Protein AF-A0A3R8LPP8-F1 (afdb_monomer)

Organism: NCBI:txid2490857

Structure (mmCIF, N/CA/C/O backbone):
data_AF-A0A3R8LPP8-F1
#
_entry.id   AF-A0A3R8LPP8-F1
#
loop_
_atom_site.group_PDB
_atom_site.id
_atom_site.type_symbol
_atom_site.label_atom_id
_atom_site.label_alt_id
_atom_site.label_comp_id
_atom_site.label_asym_id
_atom_site.label_entity_id
_atom_site.label_seq_id
_atom_site.pdbx_PDB_ins_code
_atom_site.Cartn_x
_atom_site.Cartn_y
_atom_site.Cartn_z
_atom_site.occupancy
_atom_site.B_iso_or_equiv
_atom_site.auth_seq_id
_atom_site.auth_comp_id
_atom_site.auth_asym_id
_atom_site.auth_atom_id
_atom_site.pdbx_PDB_model_num
ATOM 1 N N . MET A 1 1 ? -66.684 -25.404 39.726 1.00 52.53 1 MET A N 1
ATOM 2 C CA . MET A 1 1 ? -66.542 -26.512 40.708 1.00 52.53 1 MET A CA 1
ATOM 3 C C . MET A 1 1 ? -66.619 -27.864 39.996 1.00 52.53 1 MET A C 1
ATOM 5 O O . MET A 1 1 ? -67.348 -27.943 39.020 1.00 52.53 1 MET A O 1
ATOM 9 N N . ARG A 1 2 ? -65.961 -28.898 40.566 1.00 44.59 2 ARG A N 1
ATOM 10 C CA . ARG A 1 2 ? -65.649 -30.275 40.070 1.00 44.59 2 ARG A CA 1
ATOM 11 C C . ARG A 1 2 ? -64.291 -30.316 39.345 1.00 44.59 2 ARG A C 1
ATOM 13 O O . ARG A 1 2 ? -64.211 -29.844 38.226 1.00 44.59 2 ARG A O 1
ATOM 20 N N . LYS A 1 3 ? -63.141 -30.564 39.995 1.00 49.09 3 LYS A N 1
ATOM 21 C CA . LYS A 1 3 ? -62.606 -31.685 40.821 1.00 49.09 3 LYS A CA 1
ATOM 22 C C . LYS A 1 3 ? -62.386 -33.006 40.060 1.00 49.09 3 LYS A C 1
ATOM 24 O O . LYS A 1 3 ? -63.359 -33.646 39.685 1.00 49.09 3 LYS A O 1
ATOM 29 N N . GLY A 1 4 ? -61.115 -33.434 40.046 1.00 44.25 4 GLY A N 1
ATOM 30 C CA . GLY A 1 4 ? -60.642 -34.822 39.912 1.00 44.25 4 GLY A CA 1
ATOM 31 C C . GLY A 1 4 ? -60.230 -35.224 38.488 1.00 44.25 4 GLY A C 1
ATOM 32 O O . GLY A 1 4 ? -60.909 -34.853 37.548 1.00 44.25 4 GLY A O 1
ATOM 33 N N . SER A 1 5 ? -59.172 -35.993 38.226 1.00 51.97 5 SER A N 1
ATOM 34 C CA . SER A 1 5 ? -58.264 -36.731 39.111 1.00 51.97 5 SER A CA 1
ATOM 35 C C . SER A 1 5 ? -57.045 -37.174 38.294 1.00 51.97 5 SER A C 1
ATOM 37 O O . SER A 1 5 ? -57.187 -37.667 37.180 1.00 51.97 5 SER A O 1
ATOM 39 N N . GLU A 1 6 ? -55.864 -37.034 38.877 1.00 51.50 6 GLU A N 1
ATOM 40 C CA . GLU A 1 6 ? -54.605 -37.643 38.445 1.00 51.50 6 GLU A CA 1
ATOM 41 C C . GLU A 1 6 ? -54.614 -39.159 38.723 1.00 51.50 6 GLU A C 1
ATOM 43 O O . GLU A 1 6 ? -55.225 -39.595 39.706 1.00 51.50 6 GLU A O 1
ATOM 48 N N . PRO A 1 7 ? -53.866 -39.964 37.947 1.00 66.44 7 PRO A N 1
ATOM 49 C CA . PRO A 1 7 ? -53.135 -41.045 38.589 1.00 66.44 7 PRO A CA 1
ATOM 50 C C . PRO A 1 7 ? -51.645 -41.062 38.233 1.00 66.44 7 PRO A C 1
ATOM 52 O O . PRO A 1 7 ? -51.217 -40.991 37.084 1.00 66.44 7 PRO A O 1
ATOM 55 N N . ARG A 1 8 ? -50.870 -41.227 39.305 1.00 52.84 8 ARG A N 1
ATOM 56 C CA . ARG A 1 8 ? -49.432 -41.484 39.366 1.00 52.84 8 ARG A CA 1
ATOM 57 C C . ARG A 1 8 ? -49.034 -42.858 38.807 1.00 52.84 8 ARG A C 1
ATOM 59 O O . ARG A 1 8 ? -49.800 -43.816 38.891 1.00 52.84 8 ARG A O 1
ATOM 66 N N . ARG A 1 9 ? -47.709 -42.954 38.592 1.00 53.41 9 ARG A N 1
ATOM 67 C CA . ARG A 1 9 ? -46.794 -44.127 38.556 1.00 53.41 9 ARG A CA 1
ATOM 68 C C . ARG A 1 9 ? -46.433 -44.533 37.119 1.00 53.41 9 ARG A C 1
ATOM 70 O O . ARG A 1 9 ? -47.307 -44.660 36.288 1.00 53.41 9 ARG A O 1
ATOM 77 N N . ARG A 1 10 ? -45.175 -44.810 36.770 1.00 54.75 10 ARG A N 1
ATOM 78 C CA . ARG A 1 10 ? -44.102 -45.456 37.542 1.00 54.75 10 ARG A CA 1
ATOM 79 C C . ARG A 1 10 ? -42.766 -45.189 36.825 1.00 54.75 10 ARG A C 1
ATOM 81 O O . ARG A 1 10 ? -42.729 -45.186 35.602 1.00 54.75 10 ARG A O 1
ATOM 88 N N . GLY A 1 11 ? -41.692 -44.964 37.580 1.00 49.66 11 GLY A N 1
ATOM 89 C CA . GLY A 1 11 ? -40.354 -44.775 37.020 1.00 49.66 11 GLY A CA 1
ATOM 90 C C . GLY A 1 11 ? -39.747 -46.051 36.432 1.00 49.66 11 GLY A C 1
ATOM 91 O O . GLY A 1 11 ? -40.146 -47.163 36.774 1.00 49.66 11 GLY A O 1
ATOM 92 N N . SER A 1 12 ? -38.731 -45.872 35.592 1.00 52.12 12 SER A N 1
ATOM 93 C CA . SER A 1 12 ? -37.695 -46.863 35.292 1.00 52.12 12 SER A CA 1
ATOM 94 C C . SER A 1 12 ? -36.398 -46.130 34.934 1.00 52.12 12 SER A C 1
ATOM 96 O O . SER A 1 12 ? -36.408 -45.121 34.237 1.00 52.12 12 SER A O 1
ATOM 98 N N . LYS A 1 13 ? -35.316 -46.608 35.548 1.00 58.84 13 LYS A N 1
ATOM 99 C CA . LYS A 1 13 ? -33.950 -46.067 35.618 1.00 58.84 13 LYS A CA 1
ATOM 100 C C . LYS A 1 13 ? -33.221 -45.993 34.260 1.00 58.84 13 LYS A C 1
ATOM 102 O O . LYS A 1 13 ? -33.614 -46.686 33.327 1.00 58.84 13 LYS A O 1
ATOM 107 N N . PRO A 1 14 ? -32.105 -45.238 34.190 1.00 55.69 14 PRO A N 1
ATOM 108 C CA . PRO A 1 14 ? -31.270 -45.121 32.998 1.00 55.69 14 PRO A CA 1
ATOM 109 C C . PRO A 1 14 ? -30.377 -46.359 32.806 1.00 55.69 14 PRO A C 1
ATOM 111 O O . PRO A 1 14 ? -29.737 -46.817 33.755 1.00 55.69 14 PRO A O 1
ATOM 114 N N . MET A 1 15 ? -30.287 -46.875 31.574 1.00 45.25 15 MET A N 1
ATOM 115 C CA . MET A 1 15 ? -29.228 -47.809 31.181 1.00 45.25 15 MET A CA 1
ATOM 116 C C . MET A 1 15 ? -28.019 -47.030 30.667 1.00 45.25 15 MET A C 1
ATOM 118 O O . MET A 1 15 ? -28.050 -46.410 29.609 1.00 45.25 15 MET A O 1
ATOM 122 N N . ARG A 1 16 ? -26.937 -47.116 31.437 1.00 50.78 16 ARG A N 1
ATOM 123 C CA . ARG A 1 16 ? -25.562 -46.882 31.005 1.00 50.78 16 ARG A CA 1
ATOM 124 C C . ARG A 1 16 ? -25.098 -48.162 30.301 1.00 50.78 16 ARG A C 1
ATOM 126 O O . ARG A 1 16 ? -25.148 -49.228 30.914 1.00 50.78 16 ARG A O 1
ATOM 133 N N . ARG A 1 17 ? -24.648 -48.079 29.048 1.00 53.44 17 ARG A N 1
ATOM 134 C CA . ARG A 1 17 ? -23.790 -49.110 28.451 1.00 53.44 17 ARG A CA 1
ATOM 135 C C . ARG A 1 17 ? -22.670 -48.430 27.680 1.00 53.44 17 ARG A C 1
ATOM 137 O O . ARG A 1 17 ? -22.887 -47.833 26.633 1.00 53.44 17 ARG A O 1
ATOM 144 N N . GLU A 1 18 ? -21.496 -48.481 28.292 1.00 50.25 18 GLU A N 1
ATOM 145 C CA . GLU A 1 18 ? -20.207 -48.258 27.653 1.00 50.25 18 GLU A CA 1
ATOM 146 C C . GLU A 1 18 ? -20.027 -49.308 26.547 1.00 50.25 18 GLU A C 1
ATOM 148 O O . GLU A 1 18 ? -20.427 -50.466 26.697 1.00 50.25 18 GLU A O 1
ATOM 153 N N . SER A 1 19 ? -19.478 -48.897 25.410 1.00 58.44 19 SER A N 1
ATOM 154 C CA . SER A 1 19 ? -18.951 -49.784 24.372 1.00 58.44 19 SER A CA 1
ATOM 155 C C . SER A 1 19 ? -17.813 -49.032 23.696 1.00 58.44 19 SER A C 1
ATOM 157 O O . SER A 1 19 ? -18.025 -48.028 23.020 1.00 58.44 19 SER A O 1
ATOM 159 N N . GLU A 1 20 ? -16.609 -49.478 24.020 1.00 59.09 20 GLU A N 1
ATOM 160 C CA . GLU A 1 20 ? -15.313 -48.971 23.591 1.00 59.09 20 GLU A CA 1
ATOM 161 C C . GLU A 1 20 ? -15.137 -49.073 22.064 1.00 59.09 20 GLU A C 1
ATOM 163 O O . GLU A 1 20 ? -15.643 -50.016 21.450 1.00 59.09 20 GLU A O 1
ATOM 168 N N . PRO A 1 21 ? -14.393 -48.149 21.428 1.00 59.28 21 PRO A N 1
ATOM 169 C CA . PRO A 1 21 ? -13.931 -48.337 20.062 1.00 59.28 21 PRO A CA 1
ATOM 170 C C . PRO A 1 21 ? -12.749 -49.316 20.027 1.00 59.28 21 PRO A C 1
ATOM 172 O O . PRO A 1 21 ? -11.673 -49.050 20.565 1.00 59.28 21 PRO A O 1
ATOM 175 N N . THR A 1 22 ? -12.959 -50.447 19.354 1.00 54.25 22 THR A N 1
ATOM 176 C CA . THR A 1 22 ? -11.944 -51.444 19.008 1.00 54.25 22 THR A CA 1
ATOM 177 C C . THR A 1 22 ? -10.825 -50.802 18.186 1.00 54.25 22 THR A C 1
ATOM 179 O O . THR A 1 22 ? -11.032 -50.383 17.048 1.00 54.25 22 THR A O 1
ATOM 182 N N . GLN A 1 23 ? -9.630 -50.744 18.771 1.00 46.84 23 GLN A N 1
ATOM 183 C CA . GLN A 1 23 ? -8.380 -50.441 18.082 1.00 46.84 23 GLN A CA 1
ATOM 184 C C . GLN A 1 23 ? -8.032 -51.614 17.157 1.00 46.84 23 GLN A C 1
ATOM 186 O O . GLN A 1 23 ? -7.904 -52.747 17.618 1.00 46.84 23 GLN A O 1
ATOM 191 N N . GLN A 1 24 ? -7.885 -51.355 15.859 1.00 54.53 24 GLN A N 1
ATOM 192 C CA . GLN A 1 24 ? -7.207 -52.271 14.947 1.00 54.53 24 GLN A CA 1
ATOM 193 C C . GLN A 1 24 ? -5.78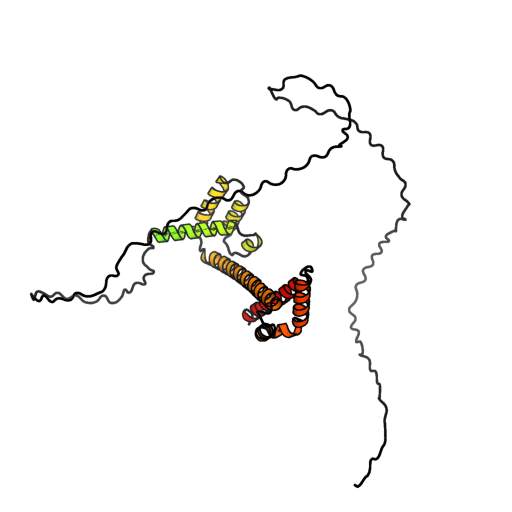5 -51.756 14.732 1.00 54.53 24 GLN A C 1
ATOM 195 O O . GLN A 1 24 ? -5.554 -50.770 14.034 1.00 54.53 24 GLN A O 1
ATOM 200 N N . GLU A 1 25 ? -4.845 -52.436 15.386 1.00 50.34 25 GLU A N 1
ATOM 201 C CA . GLU A 1 25 ? -3.415 -52.379 15.115 1.00 50.34 25 GLU A CA 1
ATOM 202 C C . GLU A 1 25 ? -3.142 -52.885 13.694 1.00 50.34 25 GLU A C 1
ATOM 204 O O . GLU A 1 25 ? -3.260 -54.075 13.405 1.00 50.34 25 GLU A O 1
ATOM 209 N N . THR A 1 26 ? -2.703 -51.998 12.806 1.00 61.16 26 THR A N 1
ATOM 210 C CA . THR A 1 26 ? -1.864 -52.388 11.669 1.00 61.16 26 THR A CA 1
ATOM 211 C C . THR A 1 26 ? -0.444 -51.947 11.974 1.00 61.16 26 THR A C 1
ATOM 213 O O . THR A 1 26 ? -0.102 -50.768 11.874 1.00 61.16 26 THR A O 1
ATOM 216 N N . GLY A 1 27 ? 0.368 -52.914 12.397 1.00 44.41 27 GLY A N 1
ATOM 217 C CA . GLY A 1 27 ? 1.794 -52.750 12.611 1.00 44.41 27 GLY A CA 1
ATOM 218 C C . GLY A 1 27 ? 2.517 -52.462 11.299 1.00 44.41 27 GLY A C 1
ATOM 219 O O . GLY A 1 27 ? 2.518 -53.283 10.385 1.00 44.41 27 GLY A O 1
ATOM 220 N N . ILE A 1 28 ? 3.181 -51.311 11.240 1.00 55.09 28 ILE A N 1
ATOM 221 C CA . ILE A 1 28 ? 4.283 -51.069 10.313 1.00 55.09 28 ILE A CA 1
ATOM 222 C C . ILE A 1 28 ? 5.517 -50.773 11.159 1.00 55.09 28 ILE A C 1
ATOM 224 O O . ILE A 1 28 ? 5.511 -49.946 12.070 1.00 55.09 28 ILE A O 1
ATOM 228 N N . GLN A 1 29 ? 6.540 -51.569 10.878 1.00 50.28 29 GLN A N 1
ATOM 229 C CA . GLN A 1 29 ? 7.745 -51.788 11.656 1.00 50.28 29 GLN A CA 1
ATOM 230 C C . GLN A 1 29 ? 8.537 -50.494 11.873 1.00 50.28 29 GLN A C 1
ATOM 232 O O . GLN A 1 29 ? 8.965 -49.828 10.933 1.00 50.28 29 GLN A O 1
ATOM 237 N N . GLN A 1 30 ? 8.769 -50.176 13.145 1.00 45.41 30 GLN A N 1
ATOM 238 C CA . GLN A 1 30 ? 9.749 -49.191 13.579 1.00 45.41 30 GLN A CA 1
ATOM 239 C C . GLN A 1 30 ? 11.151 -49.773 13.366 1.00 45.41 30 GLN A C 1
ATOM 241 O O . GLN A 1 30 ? 11.531 -50.768 13.983 1.00 45.41 30 GLN A O 1
ATOM 246 N N . VAL A 1 31 ? 11.920 -49.137 12.487 1.00 49.84 31 VAL A N 1
ATOM 247 C CA . VAL A 1 31 ? 13.352 -49.380 12.325 1.00 49.84 31 VAL A CA 1
ATOM 248 C C . VAL A 1 31 ? 14.057 -48.895 13.592 1.00 49.84 31 VAL A C 1
ATOM 250 O O . VAL A 1 31 ? 14.116 -47.703 13.882 1.00 49.84 31 VAL A O 1
ATOM 253 N N . SER A 1 32 ? 14.582 -49.837 14.367 1.00 48.56 32 SER A N 1
ATOM 254 C CA . SER A 1 32 ? 15.394 -49.584 15.551 1.00 48.56 32 SER A CA 1
ATOM 255 C C . SER A 1 32 ? 16.778 -49.061 15.153 1.00 48.56 32 SER A C 1
ATOM 257 O O . SER A 1 32 ? 17.631 -49.844 14.732 1.00 48.56 32 SER A O 1
ATOM 259 N N . TYR A 1 33 ? 17.041 -47.763 15.328 1.00 53.97 33 TYR A N 1
ATOM 260 C CA . TYR A 1 33 ? 18.409 -47.241 15.334 1.00 53.97 33 TYR A CA 1
ATOM 261 C C . TYR A 1 33 ? 18.910 -47.137 16.776 1.00 53.97 33 TYR A C 1
ATOM 263 O O . TYR A 1 33 ? 18.579 -46.222 17.528 1.00 53.97 33 TYR A O 1
ATOM 271 N N . SER A 1 34 ? 19.707 -48.127 17.167 1.00 52.2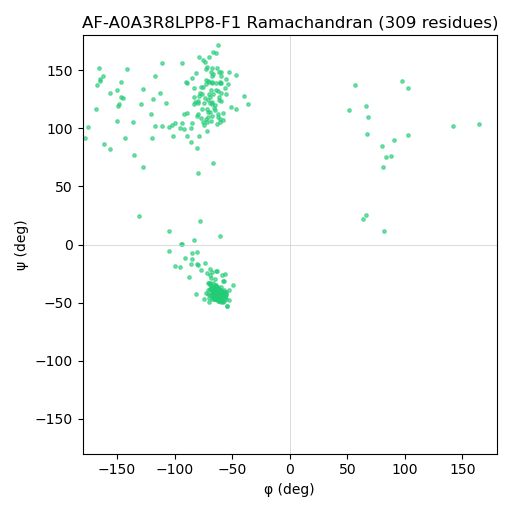8 34 SER A N 1
ATOM 272 C CA . SER A 1 34 ? 20.525 -48.085 18.373 1.00 52.28 34 SER A CA 1
ATOM 273 C C . SER A 1 34 ? 21.674 -47.100 18.157 1.00 52.28 34 SER A C 1
ATOM 275 O O . SER A 1 34 ? 22.563 -47.333 17.341 1.00 52.28 34 SER A O 1
ATOM 277 N N . SER A 1 35 ? 21.686 -46.000 18.903 1.00 47.22 35 SER A N 1
ATOM 278 C CA . SER A 1 35 ? 22.901 -45.222 19.148 1.00 47.22 35 SER A CA 1
ATOM 279 C C . SER A 1 35 ? 22.879 -44.700 20.575 1.00 47.22 35 SER A C 1
ATOM 281 O O . SER A 1 35 ? 22.344 -43.639 20.884 1.00 47.22 35 SER A O 1
ATOM 283 N N . ARG A 1 36 ? 23.466 -45.502 21.469 1.00 47.78 36 ARG A N 1
ATOM 284 C CA . ARG A 1 36 ? 23.903 -45.064 22.795 1.00 47.78 36 ARG A CA 1
ATOM 285 C C . ARG A 1 36 ? 25.083 -44.113 22.617 1.00 47.78 36 ARG A C 1
ATOM 287 O O . ARG A 1 36 ? 26.192 -44.562 22.352 1.00 47.78 36 ARG A O 1
ATOM 294 N N . ALA A 1 37 ? 24.856 -42.824 22.828 1.00 44.91 37 ALA A N 1
ATOM 295 C CA . ALA A 1 37 ? 25.905 -41.898 23.226 1.00 44.91 37 ALA A CA 1
ATOM 296 C C . ALA A 1 37 ? 25.629 -41.481 24.675 1.00 44.91 37 ALA A C 1
ATOM 298 O O . ALA A 1 37 ? 24.732 -40.696 24.969 1.00 44.91 37 ALA A O 1
ATOM 299 N N . THR A 1 38 ? 26.376 -42.076 25.599 1.00 55.50 38 THR A N 1
ATOM 300 C CA . THR A 1 38 ? 26.480 -41.667 27.000 1.00 55.50 38 THR A CA 1
ATOM 301 C C . THR A 1 38 ? 27.079 -40.263 27.076 1.00 55.50 38 THR A C 1
ATOM 303 O O . THR A 1 38 ? 28.286 -40.094 26.925 1.00 55.50 38 THR A O 1
ATOM 306 N N . CYS A 1 39 ? 26.254 -39.250 27.339 1.00 42.53 39 CYS A N 1
ATOM 307 C CA . CYS A 1 39 ? 26.739 -37.939 27.761 1.00 42.53 39 CYS A CA 1
ATOM 308 C C . CYS A 1 39 ? 26.942 -37.954 29.281 1.00 42.53 39 CYS A C 1
ATOM 310 O O . CYS A 1 39 ? 25.984 -37.914 30.052 1.00 42.53 39 CYS A O 1
ATOM 312 N N . HIS A 1 40 ? 28.202 -38.022 29.710 1.00 47.28 40 HIS A N 1
ATOM 313 C CA . HIS A 1 40 ? 28.589 -37.734 31.086 1.00 47.28 40 HIS A CA 1
ATOM 314 C C . HIS A 1 40 ? 28.229 -36.286 31.434 1.00 47.28 40 HIS A C 1
ATOM 316 O O . HIS A 1 40 ? 28.621 -35.348 30.744 1.00 47.28 40 HIS A O 1
ATOM 322 N N . HIS A 1 41 ? 27.493 -36.121 32.527 1.00 48.34 41 HIS A N 1
ATOM 323 C CA . HIS A 1 41 ? 27.187 -34.844 33.155 1.00 48.34 41 HIS A CA 1
ATOM 324 C C . HIS A 1 41 ? 28.405 -34.399 33.991 1.00 48.34 41 HIS A C 1
ATOM 326 O O . HIS A 1 41 ? 28.716 -35.077 34.974 1.00 48.34 41 HIS A O 1
ATOM 332 N N . PRO A 1 42 ? 29.137 -33.319 33.651 1.00 51.72 42 PRO A N 1
ATOM 333 C CA . PRO A 1 42 ? 30.179 -32.815 34.532 1.00 51.72 42 PRO A CA 1
ATOM 334 C C . PRO A 1 42 ? 29.543 -32.000 35.662 1.00 51.72 42 PRO A C 1
ATOM 336 O O . PRO A 1 42 ? 28.737 -31.096 35.436 1.00 51.72 42 PRO A O 1
ATOM 339 N N . GLN A 1 43 ? 29.912 -32.345 36.893 1.00 56.09 43 GLN A N 1
ATOM 340 C CA . GLN A 1 43 ? 29.467 -31.664 38.100 1.00 56.09 43 GLN A CA 1
ATOM 341 C C . GLN A 1 43 ? 29.861 -30.180 38.104 1.00 56.09 43 GLN A C 1
ATOM 343 O O . GLN A 1 43 ? 30.976 -29.798 37.746 1.00 56.09 43 GLN A O 1
ATOM 348 N N . ARG A 1 44 ? 28.926 -29.345 38.560 1.00 45.16 44 ARG A N 1
ATOM 349 C CA . ARG A 1 44 ? 29.094 -27.908 38.798 1.00 45.16 44 ARG A CA 1
ATOM 350 C C . ARG A 1 44 ? 29.994 -27.702 40.025 1.00 45.16 44 ARG A C 1
ATOM 352 O O . ARG A 1 44 ? 29.568 -27.957 41.146 1.00 45.16 44 ARG A O 1
ATOM 359 N N . LEU A 1 45 ? 31.221 -27.227 39.817 1.00 63.41 45 LEU A N 1
ATOM 360 C CA . LEU A 1 45 ? 32.096 -26.745 40.892 1.00 63.41 45 LEU A CA 1
ATOM 361 C C . LEU A 1 45 ? 31.735 -25.293 41.280 1.00 63.41 45 LEU A C 1
ATOM 363 O O . LEU A 1 45 ? 31.317 -24.522 40.410 1.00 63.41 45 LEU A O 1
ATOM 367 N N . PRO A 1 46 ? 31.889 -24.894 42.558 1.00 56.91 46 PRO A N 1
ATOM 368 C CA . PRO A 1 46 ? 31.617 -23.531 43.009 1.00 56.91 46 PRO A CA 1
ATOM 369 C C . PRO A 1 46 ? 32.688 -22.537 42.532 1.00 56.91 46 PRO A C 1
ATOM 371 O O . PRO A 1 46 ? 33.882 -22.832 42.499 1.00 56.91 46 PRO A O 1
ATOM 374 N N . ALA A 1 47 ? 32.234 -21.336 42.172 1.00 48.88 47 ALA A N 1
ATOM 375 C CA . ALA A 1 47 ? 33.057 -20.244 41.670 1.00 48.88 47 ALA A CA 1
ATOM 376 C C . ALA A 1 47 ? 34.003 -19.696 42.753 1.00 48.88 47 ALA A C 1
ATOM 378 O O . ALA A 1 47 ? 33.559 -19.183 43.778 1.00 48.88 47 ALA A O 1
ATOM 379 N N . THR A 1 48 ? 35.308 -19.753 42.491 1.00 57.97 48 THR A N 1
ATOM 380 C CA . THR A 1 48 ? 36.325 -18.993 43.224 1.00 57.97 48 THR A CA 1
ATOM 381 C C . THR A 1 48 ? 36.553 -17.635 42.541 1.00 57.97 48 THR A C 1
ATOM 383 O O . THR A 1 48 ? 36.574 -17.559 41.307 1.00 57.97 48 THR A O 1
ATOM 386 N N . PRO A 1 49 ? 36.728 -16.534 43.295 1.00 51.3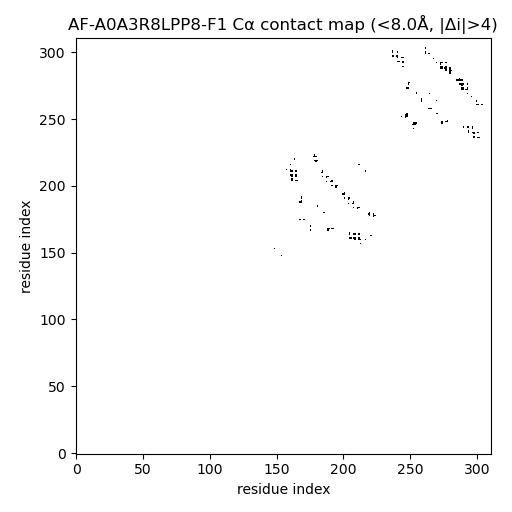1 49 PRO A N 1
ATOM 387 C CA . PRO A 1 49 ? 37.036 -15.233 42.717 1.00 51.31 49 PRO A CA 1
ATOM 388 C C . PRO A 1 49 ? 38.502 -15.207 42.275 1.00 51.31 49 PRO A C 1
ATOM 390 O O . PRO A 1 49 ? 39.422 -15.125 43.086 1.00 51.31 49 PRO A O 1
ATOM 393 N N . ARG A 1 50 ? 38.732 -15.287 40.964 1.00 46.12 50 ARG A N 1
ATOM 394 C CA . ARG A 1 50 ? 40.066 -15.159 40.377 1.00 46.12 50 ARG A CA 1
ATOM 395 C C . ARG A 1 50 ? 40.370 -13.674 40.166 1.00 46.12 50 ARG A C 1
ATOM 397 O O . ARG A 1 50 ? 39.913 -13.067 39.201 1.00 46.12 50 ARG A O 1
ATOM 404 N N . THR A 1 51 ? 41.143 -13.090 41.076 1.00 51.53 51 THR A N 1
ATOM 405 C CA . THR A 1 51 ? 41.797 -11.791 40.895 1.00 51.53 51 THR A CA 1
ATOM 406 C C . THR A 1 51 ? 42.748 -11.883 39.702 1.00 51.53 51 THR A C 1
ATOM 408 O O . THR A 1 51 ? 43.804 -12.509 39.756 1.00 51.53 51 THR A O 1
ATOM 411 N N . ARG A 1 52 ? 42.353 -11.294 38.572 1.00 42.28 52 ARG A N 1
ATOM 412 C CA . ARG A 1 52 ? 43.218 -11.135 37.402 1.00 42.28 52 ARG A CA 1
ATOM 413 C C . ARG A 1 52 ? 43.870 -9.760 37.515 1.00 42.28 52 ARG A C 1
ATOM 415 O O . ARG A 1 52 ? 43.206 -8.748 37.306 1.00 42.28 52 ARG A O 1
ATOM 422 N N . SER A 1 53 ? 45.147 -9.719 37.890 1.00 46.59 53 SER A N 1
ATOM 423 C CA . SER A 1 53 ? 45.953 -8.509 37.747 1.00 46.59 53 SER A CA 1
ATOM 424 C C . SER A 1 53 ? 46.102 -8.217 36.252 1.00 46.59 53 SER A C 1
ATOM 426 O O . SER A 1 53 ? 46.639 -9.012 35.485 1.00 46.59 53 SER A O 1
ATOM 428 N N . VAL A 1 54 ? 45.544 -7.092 35.814 1.00 46.22 54 VAL A N 1
ATOM 429 C CA . VAL A 1 54 ? 45.766 -6.553 34.473 1.00 46.22 54 VAL A CA 1
ATOM 430 C C . VAL A 1 54 ? 46.951 -5.605 34.592 1.00 46.22 54 VAL A C 1
ATOM 432 O O . VAL A 1 54 ? 46.810 -4.479 35.068 1.00 46.22 54 VAL A O 1
ATOM 435 N N . SER A 1 55 ? 48.140 -6.072 34.220 1.00 46.94 55 SER A N 1
ATOM 436 C CA . SER A 1 55 ? 49.295 -5.205 34.011 1.00 46.94 55 SER A CA 1
ATOM 437 C C . SER A 1 55 ? 49.088 -4.422 32.713 1.00 46.94 55 SER A C 1
ATOM 439 O O . SER A 1 55 ? 49.149 -4.966 31.614 1.00 46.94 55 SER A O 1
ATOM 441 N N . TRP A 1 56 ? 48.821 -3.125 32.841 1.00 39.94 56 TRP A N 1
ATOM 442 C CA . TRP A 1 56 ? 48.807 -2.188 31.722 1.00 39.94 56 TRP A CA 1
ATOM 443 C C . TRP A 1 56 ? 50.248 -1.817 31.361 1.00 39.94 56 TRP A C 1
ATOM 445 O O . TRP A 1 56 ? 50.815 -0.888 31.934 1.00 39.94 56 TRP A O 1
ATOM 455 N N . THR A 1 57 ? 50.864 -2.518 30.411 1.00 49.66 57 THR A N 1
ATOM 456 C CA . THR A 1 57 ? 52.075 -2.008 29.754 1.00 49.66 57 THR A CA 1
ATOM 457 C C . THR A 1 57 ? 51.661 -0.902 28.785 1.00 49.66 57 THR A C 1
ATOM 459 O O . THR A 1 57 ? 51.118 -1.177 27.716 1.00 49.66 57 THR A O 1
ATOM 462 N N . HIS A 1 58 ? 51.880 0.356 29.174 1.00 46.16 58 HIS A N 1
ATOM 463 C CA . HIS A 1 58 ? 51.746 1.509 28.284 1.00 46.16 58 HIS A CA 1
ATOM 464 C C . HIS A 1 58 ? 52.759 1.381 27.137 1.00 46.16 58 HIS A C 1
ATOM 466 O O . HIS A 1 58 ? 53.959 1.530 27.347 1.00 46.16 58 HIS A O 1
ATOM 472 N N . SER A 1 59 ? 52.276 1.119 25.923 1.00 45.84 59 SER A N 1
ATOM 473 C CA . SER A 1 59 ? 53.027 1.432 24.705 1.00 45.84 59 SER A CA 1
ATOM 474 C C . SER A 1 59 ? 52.781 2.907 24.365 1.00 45.84 59 SER A C 1
ATOM 476 O O . SER A 1 59 ? 51.615 3.303 24.300 1.00 45.84 59 SER A O 1
ATOM 478 N N . PRO A 1 60 ? 53.817 3.742 24.173 1.00 59.19 60 PRO A N 1
ATOM 479 C CA . PRO A 1 60 ? 53.622 5.127 23.761 1.00 59.19 60 PRO A CA 1
ATOM 480 C C . PRO A 1 60 ? 53.083 5.193 22.317 1.00 59.19 60 PRO A C 1
ATOM 482 O O . PRO A 1 60 ? 53.410 4.323 21.501 1.00 59.19 60 PRO A O 1
ATOM 485 N N . PRO A 1 61 ? 52.268 6.206 21.973 1.00 58.97 61 PRO A N 1
ATOM 486 C CA . PRO A 1 61 ? 51.742 6.361 20.622 1.00 58.97 61 PRO A CA 1
ATOM 487 C C . PRO A 1 61 ? 52.873 6.685 19.635 1.00 58.97 61 PRO A C 1
ATOM 489 O O . PRO A 1 61 ? 53.667 7.599 19.851 1.00 58.97 61 PRO A O 1
ATOM 492 N N . ARG A 1 62 ? 52.936 5.935 18.529 1.00 49.44 62 ARG A N 1
ATOM 493 C CA . ARG A 1 62 ? 53.768 6.272 17.367 1.00 49.44 62 ARG A CA 1
ATOM 494 C C . ARG A 1 62 ? 53.108 7.427 16.612 1.00 49.44 62 ARG A C 1
ATOM 496 O O . ARG A 1 62 ? 51.972 7.287 16.166 1.00 49.44 62 ARG A O 1
ATOM 503 N N . CYS A 1 63 ? 53.819 8.540 16.452 1.00 48.94 63 CYS A N 1
ATOM 504 C CA . CYS A 1 63 ? 53.414 9.620 15.555 1.00 48.94 63 CYS A CA 1
ATOM 505 C C . CYS A 1 63 ? 53.487 9.154 14.086 1.00 48.94 63 CYS A C 1
ATOM 507 O O . CYS A 1 63 ? 54.454 8.477 13.721 1.00 48.94 63 CYS A O 1
ATOM 509 N N . PRO A 1 64 ? 52.517 9.515 13.228 1.00 59.50 64 PRO A N 1
ATOM 510 C CA . PRO A 1 64 ? 52.650 9.349 11.785 1.00 59.50 64 PRO A CA 1
ATOM 511 C C . PRO A 1 64 ? 53.736 10.302 11.250 1.00 59.50 64 PRO A C 1
ATOM 513 O O . PRO A 1 64 ? 53.821 11.444 11.712 1.00 59.50 64 PRO A O 1
ATOM 516 N N . PRO A 1 65 ? 54.583 9.875 10.298 1.00 50.25 65 PRO A N 1
ATOM 517 C CA . PRO A 1 65 ? 55.582 10.759 9.731 1.00 50.25 65 PRO A CA 1
ATOM 518 C C . PRO A 1 65 ? 54.915 11.733 8.751 1.00 50.25 65 PRO A C 1
ATOM 520 O O . PRO A 1 65 ? 54.146 11.325 7.884 1.00 50.25 65 PRO A O 1
ATOM 523 N N . ASN A 1 66 ? 55.313 13.001 8.864 1.00 56.06 66 ASN A N 1
ATOM 524 C CA . ASN A 1 66 ? 55.164 14.068 7.872 1.00 56.06 66 ASN A CA 1
ATOM 525 C C . ASN A 1 66 ? 53.853 14.886 7.896 1.00 56.06 66 ASN A C 1
ATOM 527 O O . ASN A 1 66 ? 52.999 14.762 7.023 1.00 56.06 66 ASN A O 1
ATOM 531 N N . ASN A 1 67 ? 53.747 15.806 8.864 1.00 56.47 67 ASN A N 1
ATOM 532 C CA . ASN A 1 67 ? 52.976 17.042 8.697 1.00 56.47 67 ASN A CA 1
ATOM 533 C C . ASN A 1 67 ? 53.927 18.245 8.894 1.00 56.47 67 ASN A C 1
ATOM 535 O O . ASN A 1 67 ? 54.405 18.438 10.012 1.00 56.47 67 ASN A O 1
ATOM 539 N N . PRO A 1 68 ? 54.231 19.040 7.854 1.00 54.69 68 PRO A N 1
ATOM 540 C CA . PRO A 1 68 ? 55.252 20.095 7.889 1.00 54.69 68 PRO A CA 1
ATOM 541 C C . PRO A 1 68 ? 54.825 21.402 8.594 1.00 54.69 68 PRO A C 1
ATOM 543 O O . PRO A 1 68 ? 55.444 22.436 8.373 1.00 54.69 68 PRO A O 1
ATOM 546 N N . TRP A 1 69 ? 53.798 21.369 9.452 1.00 51.84 69 TRP A N 1
ATOM 547 C CA . TRP A 1 69 ? 53.251 22.550 10.145 1.00 51.84 69 TRP A CA 1
ATOM 548 C C . TRP A 1 69 ? 53.080 22.365 11.665 1.00 51.84 69 TRP A C 1
ATOM 550 O O . TRP A 1 69 ? 52.234 23.013 12.275 1.00 51.84 69 TRP A O 1
ATOM 560 N N . ALA A 1 70 ? 53.837 21.461 12.294 1.00 43.09 70 ALA A N 1
ATOM 561 C CA . ALA A 1 70 ? 53.799 21.276 13.747 1.00 43.09 70 ALA A CA 1
ATOM 562 C C . ALA A 1 70 ? 55.012 21.938 14.425 1.00 43.09 70 ALA A C 1
ATOM 564 O O . ALA A 1 70 ? 56.112 21.385 14.410 1.00 43.09 70 ALA A O 1
ATOM 565 N N . ASP A 1 71 ? 54.789 23.103 15.038 1.00 43.38 71 ASP A N 1
ATOM 566 C CA . ASP A 1 71 ? 55.750 23.771 15.923 1.00 43.38 71 ASP A CA 1
ATOM 567 C C . ASP A 1 71 ? 55.910 23.007 17.259 1.00 43.38 71 ASP A C 1
ATOM 569 O O . ASP A 1 71 ? 54.914 22.533 17.820 1.00 43.38 71 ASP A O 1
ATOM 573 N N . PRO A 1 72 ? 57.132 22.874 17.817 1.00 44.88 72 PRO A N 1
ATOM 574 C CA . PRO A 1 72 ? 57.388 22.004 18.958 1.00 44.88 72 PRO A CA 1
ATOM 575 C C . PRO A 1 72 ? 57.470 22.790 20.271 1.00 44.88 72 PRO A C 1
ATOM 577 O O . PRO A 1 72 ? 58.553 23.211 20.670 1.00 44.88 72 PRO A O 1
ATOM 580 N N . VAL A 1 73 ? 56.368 22.930 21.016 1.00 49.50 73 VAL A N 1
ATOM 581 C CA . VAL A 1 73 ? 56.477 23.315 22.434 1.00 49.50 73 VAL A CA 1
ATOM 582 C C . VAL A 1 73 ? 55.406 22.644 23.303 1.00 49.50 73 VAL A C 1
ATOM 584 O O . VAL A 1 73 ? 54.212 22.769 23.064 1.00 49.50 73 VAL A O 1
ATOM 587 N N . HIS A 1 74 ? 55.886 21.974 24.356 1.00 38.16 74 HIS A N 1
ATOM 588 C CA . HIS A 1 74 ? 55.168 21.450 25.526 1.00 38.16 74 HIS A CA 1
ATOM 589 C C . HIS A 1 74 ? 54.407 20.117 25.400 1.00 38.16 74 HIS A C 1
ATOM 591 O O . HIS A 1 74 ? 53.187 20.049 25.318 1.00 38.16 74 HIS A O 1
ATOM 597 N N . CYS A 1 75 ? 55.152 19.025 25.592 1.00 33.53 75 CYS A N 1
ATOM 598 C CA . CYS A 1 75 ? 54.642 17.800 26.210 1.00 33.53 75 CYS A CA 1
ATOM 599 C C . CYS A 1 75 ? 55.454 17.504 27.481 1.00 33.53 75 CYS A C 1
ATOM 601 O O . CYS A 1 75 ? 56.480 16.830 27.432 1.00 33.53 75 CYS A O 1
ATOM 603 N N . THR A 1 76 ? 54.994 17.998 28.631 1.00 43.53 76 THR A N 1
ATOM 604 C CA . THR A 1 76 ? 55.384 17.479 29.949 1.00 43.53 76 THR A CA 1
ATOM 605 C C . THR A 1 76 ? 54.114 17.211 30.748 1.00 43.53 76 THR A C 1
ATOM 607 O O . THR A 1 76 ? 53.262 18.078 30.923 1.00 43.53 76 THR A O 1
ATOM 610 N N . GLY A 1 77 ? 53.942 15.954 31.158 1.00 37.25 77 GLY A N 1
ATOM 611 C CA . GLY A 1 77 ? 52.749 15.495 31.856 1.00 37.25 77 GLY A CA 1
ATOM 612 C C . GLY A 1 77 ? 52.726 15.858 33.338 1.00 37.25 77 GLY A C 1
ATOM 613 O O . GLY A 1 77 ? 53.763 16.078 33.960 1.00 37.25 77 GLY A O 1
ATOM 614 N N . LYS A 1 78 ? 51.529 15.812 33.926 1.00 37.78 78 LYS A N 1
ATOM 615 C CA . LYS A 1 78 ? 51.316 15.364 35.307 1.00 37.78 78 LYS A CA 1
ATOM 616 C C . LYS A 1 78 ? 49.851 15.002 35.538 1.00 37.78 78 LYS A C 1
ATOM 618 O O . LYS A 1 78 ? 48.942 15.580 34.955 1.00 37.78 78 LYS A O 1
ATOM 623 N N . ALA A 1 79 ? 49.678 13.985 36.373 1.00 45.41 79 ALA A N 1
ATOM 624 C CA . ALA A 1 79 ? 48.426 13.340 36.716 1.00 45.41 79 ALA A CA 1
ATOM 625 C C . ALA A 1 79 ? 47.443 14.269 37.447 1.00 45.41 79 ALA A C 1
ATOM 627 O O . ALA A 1 79 ? 47.821 14.975 38.378 1.00 45.41 79 ALA A O 1
ATOM 628 N N . GLY A 1 80 ? 46.166 14.167 37.084 1.00 38.53 80 GLY A N 1
ATOM 629 C CA . GLY A 1 80 ? 45.045 14.724 37.833 1.00 38.53 80 GLY A CA 1
ATOM 630 C C . GLY A 1 80 ? 43.729 14.180 37.282 1.00 38.53 80 GLY A C 1
ATOM 631 O O . GLY A 1 80 ? 43.408 14.396 36.118 1.00 38.53 80 GLY A O 1
ATOM 632 N N . ARG A 1 81 ? 42.978 13.432 38.098 1.00 38.97 81 ARG A N 1
ATOM 633 C CA . ARG A 1 81 ? 41.582 13.076 37.800 1.00 38.97 81 ARG A CA 1
ATOM 634 C C . ARG A 1 81 ? 40.728 14.343 37.930 1.00 38.97 81 ARG A C 1
ATOM 636 O O . ARG A 1 81 ? 40.803 14.961 38.991 1.00 38.97 81 ARG A O 1
ATOM 643 N N . PRO A 1 82 ? 39.884 14.710 36.954 1.00 39.53 82 PRO A N 1
ATOM 644 C CA . PRO A 1 82 ? 38.883 15.736 37.185 1.00 39.53 82 PRO A CA 1
ATOM 645 C C . PRO A 1 82 ? 37.653 15.125 37.872 1.00 39.53 82 PRO A C 1
ATOM 647 O O . PRO A 1 82 ? 37.028 14.187 37.375 1.00 39.53 82 PRO A O 1
ATOM 650 N N . VAL A 1 83 ? 37.329 15.674 39.041 1.00 38.06 83 VAL A N 1
ATOM 651 C CA . VAL A 1 83 ? 36.011 15.615 39.680 1.00 38.06 83 VAL A CA 1
ATOM 652 C C . VAL A 1 83 ? 35.051 16.443 38.823 1.00 38.06 83 VAL A C 1
ATOM 654 O O . VAL A 1 83 ? 35.299 17.626 38.611 1.00 38.06 83 VAL A O 1
ATOM 657 N N . TRP A 1 84 ? 33.959 15.849 38.340 1.00 35.34 84 TRP A N 1
ATOM 658 C CA . TRP A 1 84 ? 32.852 16.606 37.749 1.00 35.34 84 TRP A CA 1
ATOM 659 C C . TRP A 1 84 ? 31.861 16.974 38.856 1.00 35.34 84 TRP A C 1
ATOM 661 O O . TRP A 1 84 ? 30.980 16.196 39.212 1.00 35.34 84 TRP A O 1
ATOM 671 N N . GLN A 1 85 ? 32.039 18.165 39.424 1.00 38.81 85 GLN A N 1
ATOM 672 C CA . GLN A 1 85 ? 30.985 18.910 40.109 1.00 38.81 85 GLN A CA 1
ATOM 673 C C . GLN A 1 85 ? 30.701 20.155 39.272 1.00 38.81 85 GLN A C 1
ATOM 675 O O . GLN A 1 85 ? 31.632 20.878 38.930 1.00 38.81 85 GLN A O 1
ATOM 680 N N . GLY A 1 86 ? 29.428 20.417 38.976 1.00 35.66 86 GLY A N 1
ATOM 681 C CA . GLY A 1 86 ? 29.004 21.725 38.480 1.00 35.66 86 GLY A CA 1
ATOM 682 C C . GLY A 1 86 ? 27.925 21.668 37.411 1.00 35.66 86 GLY A C 1
ATOM 683 O O . GLY A 1 86 ? 28.209 21.420 36.245 1.00 35.66 86 GLY A O 1
ATOM 684 N N . ASN A 1 87 ? 26.696 21.948 37.844 1.00 53.06 87 ASN A N 1
ATOM 685 C CA . ASN A 1 87 ? 25.567 22.394 37.034 1.00 53.06 87 ASN A CA 1
ATOM 686 C C . ASN A 1 87 ? 25.998 23.333 35.898 1.00 53.06 87 ASN A C 1
ATOM 688 O O . ASN A 1 87 ? 26.466 24.440 36.160 1.00 53.06 87 ASN A O 1
ATOM 692 N N . ALA A 1 88 ? 25.713 22.947 34.658 1.00 40.16 88 ALA A N 1
ATOM 693 C CA . ALA A 1 88 ? 25.552 23.887 33.561 1.00 40.16 88 ALA A CA 1
ATOM 694 C C . ALA A 1 88 ? 24.111 23.765 33.066 1.00 40.16 88 ALA A C 1
ATOM 696 O O . ALA A 1 88 ? 23.739 22.799 32.400 1.00 40.16 88 ALA A O 1
ATOM 697 N N . SER A 1 89 ? 23.291 24.732 33.475 1.00 45.53 89 SER A N 1
ATOM 698 C CA . SER A 1 89 ? 21.945 24.953 32.966 1.00 45.53 89 SER A CA 1
ATOM 699 C C . SER A 1 89 ? 21.974 25.017 31.441 1.00 45.53 89 SER A C 1
ATOM 701 O O . SER A 1 89 ? 22.615 25.892 30.860 1.00 45.53 89 SER A O 1
ATOM 703 N N . LEU A 1 90 ? 21.270 24.091 30.799 1.00 49.34 90 LEU A N 1
ATOM 704 C CA . LEU A 1 90 ? 20.928 24.193 29.385 1.00 49.34 90 LEU A CA 1
ATOM 705 C C . LEU A 1 90 ? 20.042 25.439 29.188 1.00 49.34 90 LEU A C 1
ATOM 707 O O . LEU A 1 90 ? 19.088 25.614 29.952 1.00 49.34 90 LEU A O 1
ATOM 711 N N . PRO A 1 91 ? 20.318 26.309 28.201 1.00 60.53 91 PRO A N 1
ATOM 712 C CA . PRO A 1 91 ? 19.402 27.392 27.861 1.00 60.53 91 PRO A CA 1
ATOM 713 C C . PRO A 1 91 ? 18.099 26.819 27.265 1.00 60.53 91 PRO A C 1
ATOM 715 O O . PRO A 1 91 ? 18.147 25.805 26.561 1.00 60.53 91 PRO A O 1
ATOM 718 N N . PRO A 1 92 ? 16.927 27.430 27.529 1.00 63.16 92 PRO A N 1
ATOM 719 C CA . PRO A 1 92 ? 15.663 26.975 26.958 1.00 63.16 92 PRO A CA 1
ATOM 720 C C . PRO A 1 92 ? 15.624 27.200 25.434 1.00 63.16 92 PRO A C 1
ATOM 722 O O . PRO A 1 92 ? 16.255 28.140 24.941 1.00 63.16 92 PRO A O 1
ATOM 725 N N . PRO A 1 93 ? 14.869 26.378 24.678 1.00 53.00 93 PRO A N 1
ATOM 726 C CA . PRO A 1 93 ? 14.700 26.574 23.244 1.00 53.00 93 PRO A CA 1
ATOM 727 C C . PRO A 1 93 ? 14.025 27.924 22.976 1.00 53.00 93 PRO A C 1
ATOM 729 O O . PRO A 1 93 ? 12.950 28.220 23.505 1.00 53.00 93 PRO A O 1
ATOM 732 N N . SER A 1 94 ? 14.684 28.751 22.164 1.00 49.78 94 SER A N 1
ATOM 733 C CA . SER A 1 94 ? 14.177 30.044 21.720 1.00 49.78 94 SER A CA 1
ATOM 734 C C . SER A 1 94 ? 12.864 29.870 20.969 1.00 49.78 94 SER A C 1
ATOM 736 O O . SER A 1 94 ? 12.744 29.047 20.062 1.00 49.78 94 SER A O 1
ATOM 738 N N . GLN A 1 95 ? 11.889 30.671 21.383 1.00 50.03 95 GLN A N 1
ATOM 739 C CA . GLN A 1 95 ? 10.549 30.721 20.834 1.00 50.03 95 GLN A CA 1
ATOM 740 C C . GLN A 1 95 ? 10.578 31.106 19.351 1.00 50.03 95 GLN A C 1
ATOM 742 O O . GLN A 1 95 ? 11.322 31.983 18.913 1.00 50.03 95 GLN A O 1
ATOM 747 N N . SER A 1 96 ? 9.727 30.412 18.610 1.00 51.69 96 SER A N 1
ATOM 748 C CA . SER A 1 96 ? 9.301 30.656 17.241 1.00 51.69 96 SER A CA 1
ATOM 749 C C . SER A 1 96 ? 8.932 32.121 16.987 1.00 51.69 96 SER A C 1
ATOM 751 O O . SER A 1 96 ? 7.949 32.620 17.535 1.00 51.69 96 SER A O 1
ATOM 753 N N . MET A 1 97 ? 9.679 32.780 16.102 1.00 54.44 97 MET A N 1
ATOM 754 C CA . MET A 1 97 ? 9.235 33.997 15.419 1.00 54.44 97 MET A CA 1
ATOM 755 C C . MET A 1 97 ? 8.277 33.605 14.278 1.00 54.44 97 MET A C 1
ATOM 757 O O . MET A 1 97 ? 8.624 32.723 13.487 1.00 54.44 97 MET A O 1
ATOM 761 N N . PRO A 1 98 ? 7.091 34.224 14.159 1.00 62.06 98 PRO A N 1
ATOM 762 C CA . PRO A 1 98 ? 6.204 34.005 13.024 1.00 62.06 98 PRO A CA 1
ATOM 763 C C . PRO A 1 98 ? 6.750 34.706 11.771 1.00 62.06 98 PRO A C 1
ATOM 765 O O . PRO A 1 98 ? 7.002 35.910 11.772 1.00 62.06 98 PRO A O 1
ATOM 768 N N . HIS A 1 99 ? 6.909 33.948 10.686 1.00 59.34 99 HIS A N 1
ATOM 769 C CA . HIS A 1 99 ? 7.089 34.508 9.347 1.00 59.34 99 HIS A CA 1
ATOM 770 C C . HIS A 1 99 ? 5.784 35.190 8.897 1.00 59.34 99 HIS A C 1
ATOM 772 O O . HIS A 1 99 ? 4.724 34.567 9.009 1.00 59.34 99 HIS A O 1
ATOM 778 N N . PRO A 1 100 ? 5.817 36.423 8.362 1.00 59.09 100 PRO A N 1
ATOM 779 C CA . PRO A 1 100 ? 4.646 37.006 7.725 1.00 59.09 100 PRO A CA 1
ATOM 780 C C . PRO A 1 100 ? 4.348 36.268 6.413 1.00 59.09 100 PRO A C 1
ATOM 782 O O . PRO A 1 100 ? 5.223 36.103 5.561 1.00 59.09 100 PRO A O 1
ATOM 785 N N . ALA A 1 101 ? 3.103 35.810 6.273 1.00 52.62 101 ALA A N 1
ATOM 786 C CA . ALA A 1 101 ? 2.568 35.266 5.033 1.00 52.62 101 ALA A CA 1
ATOM 787 C C . ALA A 1 101 ? 2.620 36.326 3.914 1.00 52.62 101 ALA A C 1
ATOM 789 O O . ALA A 1 101 ? 2.407 37.510 4.191 1.00 52.62 101 ALA A O 1
ATOM 790 N N . PRO A 1 102 ? 2.876 35.939 2.653 1.00 54.62 102 PRO A N 1
ATOM 791 C CA . PRO A 1 102 ? 2.742 36.860 1.538 1.00 54.62 102 PRO A CA 1
ATOM 792 C C . PRO A 1 102 ? 1.270 37.258 1.380 1.00 54.62 102 PRO A C 1
ATOM 794 O O . PRO A 1 102 ? 0.407 36.420 1.123 1.00 54.62 102 PRO A O 1
ATOM 797 N N . HIS A 1 103 ? 1.002 38.553 1.544 1.00 52.56 103 HIS A N 1
ATOM 798 C CA . HIS A 1 103 ? -0.232 39.199 1.114 1.00 52.56 103 HIS A CA 1
ATOM 799 C C . HIS A 1 103 ? -0.387 38.993 -0.400 1.00 52.56 103 HIS A C 1
ATOM 801 O O . HIS A 1 103 ? 0.339 39.597 -1.187 1.00 52.56 103 HIS A O 1
ATOM 807 N N . PHE A 1 104 ? -1.314 38.125 -0.795 1.00 43.50 104 PHE A N 1
ATOM 808 C CA . PHE A 1 104 ? -1.815 38.028 -2.161 1.00 43.50 104 PHE A CA 1
ATOM 809 C C . PHE A 1 104 ? -3.040 38.943 -2.228 1.00 43.50 104 PHE A C 1
ATOM 811 O O . PHE A 1 104 ? -4.008 38.730 -1.499 1.00 43.50 104 PHE A O 1
ATOM 818 N N . GLN A 1 105 ? -2.941 40.035 -2.981 1.00 47.88 105 GLN A N 1
ATOM 819 C CA . GLN A 1 105 ? -4.061 40.939 -3.217 1.00 47.88 105 GLN A CA 1
ATOM 820 C C . GLN A 1 105 ? -4.951 40.317 -4.295 1.00 47.88 105 GLN A C 1
ATOM 822 O O . GLN A 1 105 ? -4.485 40.021 -5.393 1.00 47.88 105 GLN A O 1
ATOM 827 N N . ASP A 1 106 ? -6.215 40.092 -3.945 1.00 41.41 106 ASP A N 1
ATOM 828 C CA . ASP A 1 106 ? -7.285 39.782 -4.885 1.00 41.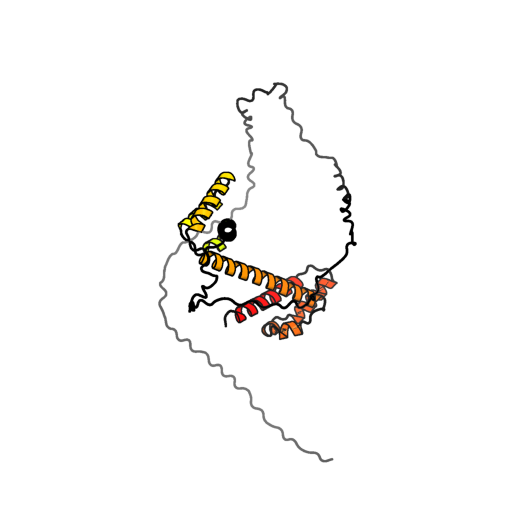41 106 ASP A CA 1
ATOM 829 C C . ASP A 1 106 ? -7.629 41.050 -5.681 1.00 41.41 106 ASP A C 1
ATOM 831 O O . ASP A 1 106 ? -8.393 41.896 -5.216 1.00 41.41 106 ASP A O 1
ATOM 835 N N . ASP A 1 107 ? -7.085 41.176 -6.891 1.00 40.06 107 ASP A N 1
ATOM 836 C CA . ASP A 1 107 ? -7.614 42.092 -7.902 1.00 40.06 107 ASP A CA 1
ATOM 837 C C . ASP A 1 107 ? -8.816 41.428 -8.587 1.00 40.06 107 ASP A C 1
ATOM 839 O O . ASP A 1 107 ? -8.729 40.795 -9.639 1.00 40.06 107 ASP A O 1
ATOM 843 N N . ALA A 1 108 ? -9.974 41.552 -7.941 1.00 50.12 108 ALA A N 1
ATOM 844 C CA . ALA A 1 108 ? -11.269 41.295 -8.547 1.00 50.12 108 ALA A CA 1
ATOM 845 C C . ALA A 1 108 ? -11.758 42.568 -9.253 1.00 50.12 108 ALA A C 1
ATOM 847 O O . ALA A 1 108 ? -12.450 43.387 -8.653 1.00 50.12 108 ALA A O 1
ATOM 848 N N . SER A 1 109 ? -11.393 42.758 -10.522 1.00 48.12 109 SER A N 1
ATOM 849 C CA . SER A 1 109 ? -12.162 43.562 -11.488 1.00 48.12 109 SER A CA 1
ATOM 850 C C . SER A 1 109 ? -11.534 43.481 -12.879 1.00 48.12 109 SER A C 1
ATOM 852 O O . SER A 1 109 ? -10.528 44.118 -13.129 1.00 48.12 109 SER A O 1
ATOM 854 N N . ASP A 1 110 ? -12.126 42.661 -13.751 1.00 41.59 110 ASP A N 1
ATOM 855 C CA . ASP A 1 110 ? -12.249 42.876 -15.205 1.00 41.59 110 ASP A CA 1
ATOM 856 C C . ASP A 1 110 ? -13.061 41.690 -15.769 1.00 41.59 110 ASP A C 1
ATOM 858 O O . ASP A 1 110 ? -12.609 40.549 -15.798 1.00 41.59 110 ASP A O 1
ATOM 862 N N . LEU A 1 111 ? -14.388 41.819 -15.857 1.00 51.50 111 LEU A N 1
ATOM 863 C CA . LEU A 1 111 ? -15.131 42.345 -17.012 1.00 51.50 111 LEU A CA 1
ATOM 864 C C . LEU A 1 111 ? -15.063 41.409 -18.238 1.00 51.50 111 LEU A C 1
ATOM 866 O O . LEU A 1 111 ? -14.041 41.330 -18.898 1.00 51.50 111 LEU A O 1
ATOM 870 N N . HIS A 1 112 ? -16.222 40.788 -18.528 1.00 46.25 112 HIS A N 1
ATOM 871 C CA . HIS A 1 112 ? -16.847 40.594 -19.857 1.00 46.25 112 HIS A CA 1
ATOM 872 C C . HIS A 1 112 ? -16.029 39.877 -20.968 1.00 46.25 112 HIS A C 1
ATOM 874 O O . HIS A 1 112 ? -14.884 40.184 -21.224 1.00 46.25 112 HIS A O 1
ATOM 880 N N . ALA A 1 113 ? -16.529 38.951 -21.787 1.00 40.22 113 ALA A N 1
ATOM 881 C CA . ALA A 1 113 ? -17.870 38.512 -22.138 1.00 40.22 113 ALA A CA 1
ATOM 882 C C . ALA A 1 113 ? -17.764 37.158 -22.874 1.00 40.22 113 ALA A C 1
ATOM 884 O O . ALA A 1 113 ? -16.778 36.878 -23.556 1.00 40.22 113 ALA A O 1
ATOM 885 N N . ALA A 1 114 ? -18.811 36.341 -22.770 1.00 42.91 114 ALA A N 1
ATOM 886 C CA . ALA A 1 114 ? -19.036 35.202 -23.653 1.00 42.91 114 ALA A CA 1
ATOM 887 C C . ALA A 1 114 ? -19.427 35.695 -25.062 1.00 42.91 114 ALA A C 1
ATOM 889 O O . ALA A 1 114 ? -20.227 36.628 -25.149 1.00 42.91 114 ALA A O 1
ATOM 890 N N . PRO A 1 115 ? -18.955 35.080 -26.159 1.00 52.72 115 PRO A N 1
ATOM 891 C CA . PRO A 1 115 ? -19.543 35.323 -27.468 1.00 52.72 115 PRO A CA 1
ATOM 892 C C . PRO A 1 115 ? -20.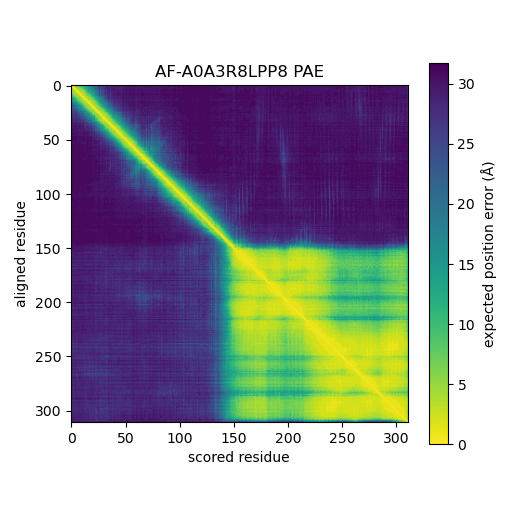823 34.494 -27.629 1.00 52.72 115 PRO A C 1
ATOM 894 O O . PRO A 1 115 ? -20.796 33.264 -27.706 1.00 52.72 115 PRO A O 1
ATOM 897 N N . THR A 1 116 ? -21.952 35.198 -27.651 1.00 44.94 116 THR A N 1
ATOM 898 C CA . THR A 1 116 ? -23.242 34.699 -28.123 1.00 44.94 116 THR A CA 1
ATOM 899 C C . THR A 1 116 ? -23.234 34.574 -29.645 1.00 44.94 116 THR A C 1
ATOM 901 O O . THR A 1 116 ? -22.529 35.304 -30.341 1.00 44.94 116 THR A O 1
ATOM 904 N N . MET A 1 117 ? -24.031 33.628 -30.137 1.00 45.41 117 MET A N 1
ATOM 905 C CA . MET A 1 117 ? -24.424 33.514 -31.539 1.00 45.41 117 MET A CA 1
ATOM 906 C C . MET A 1 117 ? -25.217 34.746 -32.011 1.00 45.41 117 MET A C 1
ATOM 908 O O . MET A 1 117 ? -25.640 35.561 -31.194 1.00 45.41 117 MET A O 1
ATOM 912 N N . ASP A 1 118 ? -25.446 34.766 -33.327 1.00 46.75 118 ASP A N 1
ATOM 913 C CA . ASP A 1 118 ? -26.371 35.592 -34.114 1.00 46.75 118 ASP A CA 1
ATOM 914 C C . ASP A 1 118 ? -25.717 36.755 -34.869 1.00 46.75 118 ASP A C 1
ATOM 916 O O . ASP A 1 118 ? -25.596 37.866 -34.366 1.00 46.75 118 ASP A O 1
ATOM 920 N N . ASP A 1 119 ? -25.385 36.507 -36.142 1.00 41.62 119 ASP A N 1
ATOM 921 C CA . ASP A 1 119 ? -25.895 37.403 -37.178 1.00 41.62 119 ASP A CA 1
ATOM 922 C C . ASP A 1 119 ? -26.130 36.658 -38.498 1.00 41.62 119 ASP A C 1
ATOM 924 O O . ASP A 1 119 ? -25.240 36.038 -39.087 1.00 41.62 119 ASP A O 1
ATOM 928 N N . ALA A 1 120 ? -27.382 36.711 -38.931 1.00 42.12 120 ALA A N 1
ATOM 929 C CA . ALA A 1 120 ? -27.865 36.274 -40.220 1.00 42.12 120 ALA A CA 1
ATOM 930 C C . ALA A 1 120 ? -28.179 37.536 -41.020 1.00 42.12 120 ALA A C 1
ATOM 9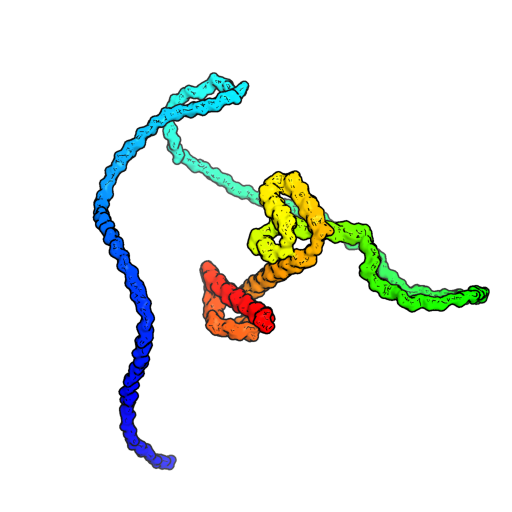32 O O . ALA A 1 120 ? -29.046 38.309 -40.626 1.00 42.12 120 ALA A O 1
ATOM 933 N N . THR A 1 121 ? -27.555 37.735 -42.180 1.00 42.38 121 THR A N 1
ATOM 934 C CA . THR A 1 121 ? -28.144 38.587 -43.219 1.00 42.38 121 THR A CA 1
ATOM 935 C C . THR A 1 121 ? -27.793 38.069 -44.609 1.00 42.38 121 THR A C 1
ATOM 937 O O . THR A 1 121 ? -26.637 37.833 -44.950 1.00 42.38 121 THR A O 1
ATOM 940 N N . SER A 1 122 ? -28.859 37.889 -45.387 1.00 41.50 122 SER A N 1
ATOM 941 C CA . SER A 1 122 ? -28.924 37.602 -46.815 1.00 41.50 122 SER A CA 1
ATOM 942 C C . SER A 1 122 ? -28.023 38.474 -47.688 1.00 41.50 122 SER A C 1
ATOM 944 O O . SER A 1 122 ? -27.940 39.685 -47.508 1.00 41.50 122 SER A O 1
ATOM 946 N N . GLY A 1 123 ? -27.514 37.862 -48.755 1.00 35.09 123 GLY A N 1
ATOM 947 C CA . GLY A 1 123 ? -26.983 38.539 -49.933 1.00 35.09 123 GLY A CA 1
ATOM 948 C C . GLY A 1 123 ? -26.919 37.560 -51.099 1.00 35.09 123 GLY A C 1
ATOM 949 O O . GLY A 1 123 ? -25.922 36.874 -51.288 1.00 35.09 123 GLY A O 1
ATOM 950 N N . SER A 1 124 ? -28.025 37.447 -51.826 1.00 48.56 124 SER A N 1
ATOM 951 C CA . SER A 1 124 ? -28.145 36.757 -53.109 1.00 48.56 124 SER A CA 1
ATOM 952 C C . SER A 1 124 ? -27.290 37.432 -54.181 1.00 48.56 124 SER A C 1
ATOM 954 O O . SER A 1 124 ? -27.438 38.635 -54.368 1.00 48.56 124 SER A O 1
ATOM 956 N N . ASP A 1 125 ? -26.514 36.668 -54.949 1.00 36.09 125 ASP A N 1
ATOM 957 C CA . ASP A 1 125 ? -26.645 36.702 -56.409 1.00 36.09 125 ASP A CA 1
ATOM 958 C C . ASP A 1 125 ? -25.956 35.512 -57.081 1.00 36.09 125 ASP A C 1
ATOM 960 O O . ASP A 1 125 ? -24.903 35.028 -56.664 1.00 36.09 125 ASP A O 1
ATOM 964 N N . ALA A 1 126 ? -26.625 35.010 -58.110 1.00 41.16 126 ALA A N 1
ATOM 965 C CA . ALA A 1 126 ? -26.279 33.816 -58.855 1.00 41.16 126 ALA A CA 1
ATOM 966 C C . ALA A 1 126 ? -25.267 34.111 -59.971 1.00 41.16 126 ALA A C 1
ATOM 968 O O . ALA A 1 126 ? -25.408 35.093 -60.694 1.00 41.16 126 ALA A O 1
ATOM 969 N N . ALA A 1 127 ? -24.336 33.185 -60.211 1.00 38.56 127 ALA A N 1
ATOM 970 C CA . ALA A 1 127 ? -23.786 32.951 -61.545 1.00 38.56 127 ALA A CA 1
ATOM 971 C C . ALA A 1 127 ? -23.234 31.523 -61.667 1.00 38.56 127 ALA A C 1
ATOM 973 O O . ALA A 1 127 ? -22.502 31.026 -60.816 1.00 38.56 127 ALA A O 1
ATOM 974 N N . LEU A 1 128 ? -23.658 30.882 -62.749 1.00 40.81 128 LEU A N 1
ATOM 975 C CA . LEU A 1 128 ? -23.441 29.504 -63.175 1.00 40.81 128 LEU A CA 1
ATOM 976 C C . LEU A 1 128 ? -22.008 29.257 -63.677 1.00 40.81 128 LEU A C 1
ATOM 978 O O . LEU A 1 128 ? -21.391 30.164 -64.231 1.00 40.81 128 LEU A O 1
ATOM 982 N N . GLY A 1 129 ? -21.558 27.997 -63.649 1.00 37.59 129 GLY A N 1
ATOM 983 C CA . GLY A 1 129 ? -20.525 27.529 -64.580 1.00 37.59 129 GLY A CA 1
ATOM 984 C C . GLY A 1 129 ? -19.838 26.215 -64.205 1.00 37.59 129 GLY A C 1
ATOM 985 O O . GLY A 1 129 ? -18.955 26.236 -63.364 1.00 37.59 129 GLY A O 1
ATOM 986 N N . MET A 1 130 ? -20.223 25.133 -64.902 1.00 53.53 130 MET A N 1
ATOM 987 C CA . MET A 1 130 ? -19.483 23.882 -65.191 1.00 53.53 130 MET A CA 1
ATOM 988 C C . MET A 1 130 ? -18.841 23.139 -63.995 1.00 53.53 130 MET A C 1
ATOM 990 O O . MET A 1 130 ? -17.913 23.615 -63.365 1.00 53.53 130 MET A O 1
ATOM 994 N N . GLY A 1 131 ? -19.240 21.922 -63.627 1.00 49.19 131 GLY A N 1
ATOM 995 C CA . GLY A 1 131 ? -19.503 20.800 -64.521 1.00 49.19 131 GLY A CA 1
ATOM 996 C C . GLY A 1 131 ? -18.201 20.073 -64.847 1.00 49.19 131 GLY A C 1
ATOM 997 O O . GLY A 1 131 ? -17.711 20.221 -65.954 1.00 49.19 131 GLY A O 1
ATOM 998 N N . ASP A 1 132 ? -17.687 19.285 -63.900 1.00 48.03 132 ASP A N 1
ATOM 999 C CA . ASP A 1 132 ? -16.897 18.091 -64.200 1.00 48.03 132 ASP A CA 1
ATOM 1000 C C . ASP A 1 132 ? -17.101 17.054 -63.094 1.00 48.03 132 ASP A C 1
ATOM 1002 O O . ASP A 1 132 ? -16.873 17.283 -61.905 1.00 48.03 132 ASP A O 1
ATOM 1006 N N . ALA A 1 133 ? -17.618 15.910 -63.519 1.00 50.16 133 ALA A N 1
ATOM 1007 C CA . ALA A 1 133 ? -17.780 14.720 -62.719 1.00 50.16 133 ALA A CA 1
ATOM 1008 C C . ALA A 1 133 ? -16.413 14.074 -62.478 1.00 50.16 133 ALA A C 1
ATOM 1010 O O . ALA A 1 133 ? -15.669 13.882 -63.432 1.00 50.16 133 ALA A O 1
ATOM 1011 N N . MET A 1 134 ? -16.145 13.606 -61.257 1.00 56.31 134 MET A N 1
ATOM 1012 C CA . MET A 1 134 ? -15.487 12.310 -61.074 1.00 56.31 134 MET A CA 1
ATOM 1013 C C . MET A 1 134 ? -15.974 11.608 -59.793 1.00 56.31 134 MET A C 1
ATOM 1015 O O . MET A 1 134 ? -16.210 12.272 -58.781 1.00 56.31 134 MET A O 1
ATOM 1019 N N . PRO A 1 135 ? -16.174 10.277 -59.849 1.00 60.06 135 PRO A N 1
ATOM 1020 C CA . PRO A 1 135 ? -16.846 9.488 -58.829 1.00 60.06 135 PRO A CA 1
ATOM 1021 C C . PRO A 1 135 ? -15.867 8.876 -57.815 1.00 60.06 135 PRO A C 1
ATOM 1023 O O . PRO A 1 135 ? -14.720 8.592 -58.135 1.00 60.06 135 PRO A O 1
ATOM 1026 N N . GLY A 1 136 ? -16.387 8.580 -56.622 1.00 53.66 136 GLY A N 1
ATOM 1027 C CA . GLY A 1 136 ? -15.972 7.439 -55.801 1.00 53.66 136 GLY A CA 1
ATOM 1028 C C . GLY A 1 136 ? -14.559 7.450 -55.211 1.00 53.66 136 GLY A C 1
ATOM 1029 O O . GLY A 1 136 ? -13.636 6.882 -55.784 1.00 53.66 136 GLY A O 1
ATOM 1030 N N . ASN A 1 137 ? -14.443 7.910 -53.963 1.00 55.25 137 ASN A N 1
ATOM 1031 C CA . ASN A 1 137 ? -13.558 7.269 -52.989 1.00 55.25 137 ASN A CA 1
ATOM 1032 C C . ASN A 1 137 ? -14.321 6.943 -51.691 1.00 55.25 137 ASN A C 1
ATOM 1034 O O . ASN A 1 137 ? -14.055 7.454 -50.608 1.00 55.25 137 ASN A O 1
ATOM 1038 N N . ASP A 1 138 ? -15.276 6.020 -51.810 1.00 56.47 138 ASP A N 1
ATOM 1039 C CA . ASP A 1 138 ? -15.507 5.087 -50.708 1.00 56.47 138 ASP A CA 1
ATOM 1040 C C . ASP A 1 138 ? -14.170 4.376 -50.399 1.00 56.47 138 ASP A C 1
ATOM 1042 O O . ASP A 1 138 ? -13.398 4.068 -51.308 1.00 56.47 138 ASP A O 1
ATOM 1046 N N . ALA A 1 139 ? -13.923 4.133 -49.114 1.00 54.22 139 ALA A N 1
ATOM 1047 C CA . ALA A 1 139 ? -12.830 3.358 -48.545 1.00 54.22 139 ALA A CA 1
ATOM 1048 C C . ALA A 1 139 ? -11.468 4.051 -48.403 1.00 54.22 139 ALA A C 1
ATOM 1050 O O . ALA A 1 139 ? -10.462 3.580 -48.920 1.00 54.22 139 ALA A O 1
ATOM 1051 N N . THR A 1 140 ? -11.376 5.057 -47.528 1.00 53.06 140 THR A N 1
ATOM 1052 C CA . THR A 1 140 ? -10.461 4.925 -46.374 1.00 53.06 140 THR A CA 1
ATOM 1053 C C . THR A 1 140 ? -10.915 5.833 -45.229 1.00 53.06 140 THR A C 1
ATOM 1055 O O . THR A 1 140 ? -10.366 6.906 -44.992 1.00 53.06 140 THR A O 1
ATOM 1058 N N . ALA A 1 141 ? -11.884 5.369 -44.434 1.00 48.91 141 ALA A N 1
ATOM 1059 C CA . ALA A 1 141 ? -11.890 5.700 -43.012 1.00 48.91 141 ALA A CA 1
ATOM 1060 C C . ALA A 1 141 ? -10.661 5.017 -42.385 1.00 48.91 141 ALA A C 1
ATOM 1062 O O . ALA A 1 141 ? -10.766 3.999 -41.705 1.00 48.91 141 ALA A O 1
ATOM 1063 N N . GLY A 1 142 ? -9.472 5.524 -42.723 1.00 45.38 142 GLY A N 1
ATOM 1064 C CA . GLY A 1 142 ? -8.228 5.147 -42.085 1.00 45.38 142 GLY A CA 1
ATOM 1065 C C . GLY A 1 142 ? -8.385 5.520 -40.627 1.00 45.38 142 GLY A C 1
ATOM 1066 O O . GLY A 1 142 ? -8.478 6.699 -40.284 1.00 45.38 142 GLY A O 1
ATOM 1067 N N . ARG A 1 143 ? -8.522 4.494 -39.791 1.00 51.78 143 ARG A N 1
ATOM 1068 C CA . ARG A 1 143 ? -8.504 4.583 -38.337 1.00 51.78 143 ARG A CA 1
ATOM 1069 C C . ARG A 1 143 ? -7.414 5.591 -37.963 1.00 51.78 143 ARG A C 1
ATOM 1071 O O . ARG A 1 143 ? -6.283 5.456 -38.425 1.00 51.78 143 ARG A O 1
ATOM 1078 N N . ALA A 1 144 ? -7.727 6.600 -37.152 1.00 53.09 144 ALA A N 1
ATOM 1079 C CA . ALA A 1 144 ? -6.782 7.650 -36.739 1.00 53.09 144 ALA A CA 1
ATOM 1080 C C . ALA A 1 144 ? -5.535 7.126 -35.972 1.00 53.09 144 ALA A C 1
ATOM 1082 O O . ALA A 1 144 ? -4.728 7.916 -35.481 1.00 53.09 144 ALA A O 1
ATOM 1083 N N . ASP A 1 145 ? -5.382 5.804 -35.897 1.00 57.22 145 ASP A N 1
ATOM 1084 C CA . ASP A 1 145 ? -4.285 5.046 -35.317 1.00 57.22 145 ASP A CA 1
ATOM 1085 C C . ASP A 1 145 ? -3.109 4.827 -36.299 1.00 57.22 145 ASP A C 1
ATOM 1087 O O . ASP A 1 145 ? -2.006 4.542 -35.842 1.00 57.22 145 ASP A O 1
ATOM 1091 N N . ASP A 1 146 ? -3.289 5.019 -37.618 1.00 57.38 146 ASP A N 1
ATOM 1092 C CA . ASP A 1 146 ? -2.234 4.793 -38.635 1.00 57.38 146 ASP A CA 1
ATOM 1093 C C . ASP A 1 146 ? -1.418 6.052 -39.011 1.00 57.38 146 ASP A C 1
ATOM 1095 O O . ASP A 1 146 ? -0.496 5.999 -39.831 1.00 57.38 146 ASP A O 1
ATOM 1099 N N . ALA A 1 147 ? -1.708 7.212 -38.408 1.00 61.97 147 ALA A N 1
ATOM 1100 C CA . ALA A 1 147 ? -0.885 8.406 -38.595 1.00 61.97 147 ALA A CA 1
ATOM 1101 C C . ALA A 1 147 ? 0.420 8.288 -37.779 1.00 61.97 147 ALA A C 1
ATOM 1103 O O . ALA A 1 147 ? 0.355 8.040 -36.569 1.00 61.97 147 ALA A O 1
ATOM 1104 N N . PRO A 1 148 ? 1.612 8.519 -38.374 1.00 66.62 148 PRO A N 1
ATOM 1105 C CA . PRO A 1 148 ? 2.863 8.468 -37.629 1.00 66.62 148 PRO A CA 1
ATOM 1106 C C . PRO A 1 148 ? 2.786 9.434 -36.437 1.00 66.62 148 PRO A C 1
ATOM 1108 O O . PRO A 1 148 ? 2.408 10.599 -36.614 1.00 66.62 148 PRO A O 1
ATOM 1111 N N . PRO A 1 149 ? 3.118 8.979 -35.213 1.00 69.56 149 PRO A N 1
ATOM 1112 C CA . PRO A 1 149 ? 2.927 9.774 -34.013 1.00 69.56 149 PRO A CA 1
ATOM 1113 C C . PRO A 1 149 ? 3.665 11.103 -34.151 1.00 69.56 149 PRO A C 1
ATOM 1115 O O . PRO A 1 149 ? 4.826 11.153 -34.571 1.00 69.56 149 PRO A O 1
ATOM 1118 N N . SER A 1 150 ? 2.987 12.191 -33.778 1.00 84.31 150 SER A N 1
ATOM 1119 C CA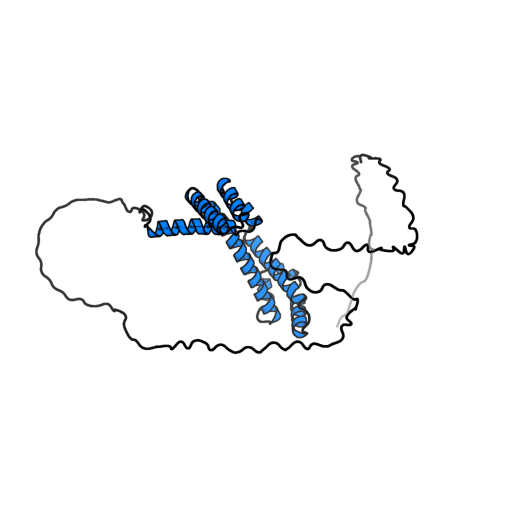 . SER A 1 150 ? 3.584 13.523 -33.810 1.00 84.31 150 SER A CA 1
ATOM 1120 C C . SER A 1 150 ? 4.912 13.531 -33.041 1.00 84.31 150 SER A C 1
ATOM 1122 O O . SER A 1 150 ? 5.091 12.801 -32.060 1.00 84.31 150 SER A O 1
ATOM 1124 N N . LYS A 1 151 ? 5.865 14.371 -33.467 1.00 82.44 151 LYS A N 1
ATOM 1125 C CA . LYS A 1 151 ? 7.197 14.480 -32.833 1.00 82.44 151 LYS A CA 1
ATOM 1126 C C . LYS A 1 151 ? 7.098 14.635 -31.303 1.00 82.44 151 LYS A C 1
ATOM 1128 O O . LYS A 1 151 ? 7.911 14.073 -30.570 1.00 82.44 151 LYS A O 1
ATOM 1133 N N . THR A 1 152 ? 6.061 15.328 -30.828 1.00 86.31 152 THR A N 1
ATOM 1134 C CA . THR A 1 152 ? 5.730 15.497 -29.407 1.00 86.31 152 THR A CA 1
ATOM 1135 C C . THR A 1 152 ? 5.337 14.183 -28.725 1.00 86.31 152 THR A C 1
ATOM 1137 O O . THR A 1 152 ? 5.879 13.880 -27.663 1.00 86.31 152 THR A O 1
ATOM 1140 N N . ARG A 1 153 ? 4.466 13.364 -29.335 1.00 83.69 153 ARG A N 1
ATOM 1141 C CA . ARG A 1 153 ? 4.060 12.056 -28.787 1.00 83.69 153 ARG A CA 1
ATOM 1142 C C . ARG A 1 153 ? 5.233 11.084 -28.688 1.00 83.69 153 ARG A C 1
ATOM 1144 O O . ARG A 1 153 ? 5.401 10.440 -27.659 1.00 83.69 153 ARG A O 1
ATOM 1151 N N . ARG A 1 154 ? 6.104 11.038 -29.702 1.00 85.31 154 ARG A N 1
ATOM 1152 C CA . ARG A 1 154 ? 7.308 10.186 -29.667 1.00 85.31 154 ARG A CA 1
ATOM 1153 C C . ARG A 1 154 ? 8.250 10.580 -28.525 1.00 85.31 154 ARG A C 1
ATOM 1155 O O . ARG A 1 154 ? 8.768 9.712 -27.829 1.00 85.31 154 ARG A O 1
ATOM 1162 N N . LYS A 1 155 ? 8.438 11.884 -28.287 1.00 86.94 155 LYS A N 1
ATOM 1163 C CA . LYS A 1 155 ? 9.222 12.386 -27.146 1.00 86.94 155 LYS A CA 1
ATOM 1164 C C . LYS A 1 155 ? 8.585 11.994 -25.806 1.00 86.94 155 LYS A C 1
ATOM 1166 O O . LYS A 1 155 ? 9.298 11.560 -24.907 1.00 86.94 155 LYS A O 1
ATOM 1171 N N . GLN A 1 156 ? 7.264 12.115 -25.674 1.00 87.94 156 GLN A N 1
ATOM 1172 C CA . GLN A 1 156 ? 6.536 11.712 -24.463 1.00 87.94 156 GLN A CA 1
ATOM 1173 C C . GLN A 1 156 ? 6.673 10.211 -24.181 1.00 87.94 156 GLN A C 1
ATOM 1175 O O . GLN A 1 156 ? 7.013 9.842 -23.062 1.00 87.94 156 GLN A O 1
ATOM 1180 N N . GLN A 1 157 ? 6.508 9.359 -25.197 1.00 86.25 157 GLN A N 1
ATOM 1181 C CA . GLN A 1 157 ? 6.707 7.908 -25.077 1.00 86.25 157 GLN A CA 1
ATOM 1182 C C . GLN A 1 157 ? 8.135 7.565 -24.633 1.00 86.25 157 GLN A C 1
ATOM 1184 O O . GLN A 1 157 ? 8.332 6.745 -23.741 1.00 86.25 157 GLN A O 1
ATOM 1189 N N . MET A 1 158 ? 9.145 8.242 -25.189 1.00 87.38 158 MET A N 1
ATOM 1190 C CA . MET A 1 158 ? 10.536 8.051 -24.762 1.00 87.38 158 MET A CA 1
ATOM 1191 C C . MET A 1 158 ? 10.758 8.436 -23.294 1.00 87.38 158 MET A C 1
ATOM 1193 O O . MET A 1 158 ? 11.459 7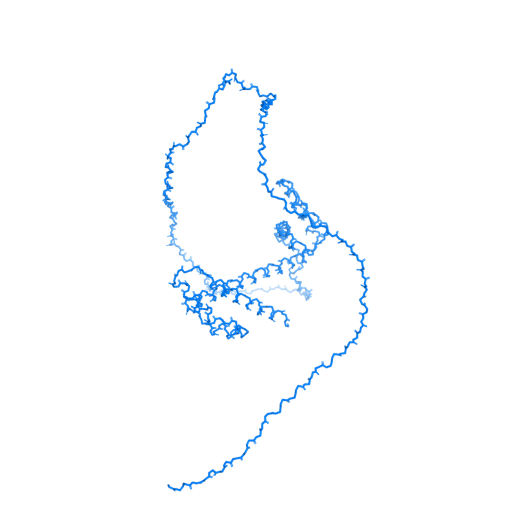.723 -22.579 1.00 87.38 158 MET A O 1
ATOM 1197 N N . HIS A 1 159 ? 10.159 9.537 -22.831 1.00 89.06 159 HIS A N 1
ATOM 1198 C CA . HIS A 1 159 ? 10.234 9.929 -21.423 1.00 89.06 159 HIS A CA 1
ATOM 1199 C C . HIS A 1 159 ? 9.495 8.950 -20.505 1.00 89.06 159 HIS A C 1
ATOM 1201 O O . HIS A 1 159 ? 10.000 8.659 -19.424 1.00 89.06 159 HIS A O 1
ATOM 1207 N N . ALA A 1 160 ? 8.356 8.402 -20.939 1.00 89.88 160 ALA A N 1
ATOM 1208 C CA . ALA A 1 160 ? 7.614 7.394 -20.186 1.00 89.88 160 ALA A CA 1
ATOM 1209 C C . ALA A 1 160 ? 8.441 6.112 -19.984 1.00 89.88 160 ALA A C 1
ATOM 1211 O O . ALA A 1 160 ? 8.590 5.654 -18.854 1.00 89.88 160 ALA A O 1
ATOM 1212 N N . LEU A 1 161 ? 9.079 5.601 -21.044 1.00 90.38 161 LEU A N 1
ATOM 1213 C CA . LEU A 1 161 ? 9.959 4.426 -20.964 1.00 90.38 161 LEU A CA 1
ATOM 1214 C C . LEU A 1 161 ? 11.173 4.660 -20.055 1.00 90.38 161 LEU A C 1
ATOM 1216 O O . LEU A 1 161 ? 11.588 3.768 -19.314 1.00 90.38 161 LEU A O 1
ATOM 1220 N N . GLN A 1 162 ? 11.744 5.866 -20.085 1.00 90.31 162 GLN A N 1
ATOM 1221 C CA . GLN A 1 162 ? 12.839 6.221 -19.186 1.00 90.31 162 GLN A CA 1
ATOM 1222 C C . GLN A 1 162 ? 12.372 6.285 -17.725 1.00 90.31 162 GLN A C 1
ATOM 1224 O O . GLN A 1 162 ? 13.034 5.728 -16.850 1.00 90.31 162 GLN A O 1
ATOM 1229 N N . ALA A 1 163 ? 11.223 6.912 -17.461 1.00 91.56 163 ALA A N 1
ATOM 1230 C CA . ALA A 1 163 ? 10.636 6.980 -16.125 1.00 91.56 163 ALA A CA 1
ATOM 1231 C C . ALA A 1 163 ? 10.286 5.585 -15.579 1.00 91.56 163 ALA A C 1
ATOM 1233 O O . ALA A 1 163 ? 10.487 5.318 -14.395 1.00 91.56 163 ALA A O 1
ATOM 1234 N N . LEU A 1 164 ? 9.832 4.672 -16.442 1.00 92.31 164 LEU A N 1
ATOM 1235 C CA . LEU A 1 164 ? 9.608 3.268 -16.102 1.00 92.31 164 LEU A CA 1
ATOM 1236 C C . LEU A 1 164 ? 10.918 2.598 -15.663 1.00 92.31 164 LEU A C 1
ATOM 1238 O O . LEU A 1 164 ? 10.970 2.002 -14.587 1.00 92.31 164 LEU A O 1
ATOM 1242 N N . GLY A 1 165 ? 12.001 2.766 -16.428 1.00 91.81 165 GLY A N 1
ATOM 1243 C CA . GLY A 1 165 ? 13.325 2.262 -16.050 1.00 91.81 165 GLY A CA 1
ATOM 1244 C C . GLY A 1 165 ? 13.819 2.821 -14.709 1.00 91.81 165 GLY A C 1
ATOM 1245 O O . GLY A 1 165 ? 14.347 2.083 -13.878 1.00 91.81 165 GLY A O 1
ATOM 1246 N N . GLU A 1 166 ? 13.599 4.113 -14.452 1.00 92.12 166 GLU A N 1
ATOM 1247 C CA . GLU A 1 166 ? 13.906 4.743 -13.159 1.00 92.12 166 GLU A CA 1
ATOM 1248 C C . GLU A 1 166 ? 13.067 4.171 -12.013 1.00 92.12 166 GLU A C 1
ATOM 1250 O O . GLU A 1 166 ? 13.582 3.993 -10.905 1.00 92.12 166 GLU A O 1
ATOM 1255 N N . ARG A 1 167 ? 11.789 3.867 -12.267 1.00 92.75 167 ARG A N 1
ATOM 1256 C CA . ARG A 1 167 ? 10.906 3.225 -11.291 1.00 92.75 167 ARG A CA 1
ATOM 1257 C C . ARG A 1 167 ? 11.442 1.845 -10.924 1.00 92.75 167 ARG A C 1
ATOM 1259 O O . ARG A 1 167 ? 11.593 1.592 -9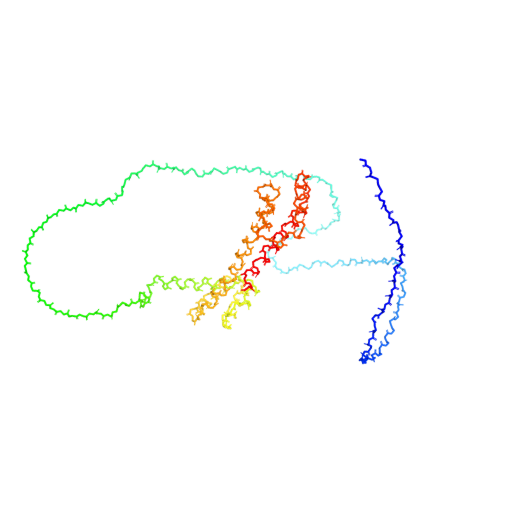.735 1.00 92.75 167 ARG A O 1
ATOM 1266 N N . LEU A 1 168 ? 11.827 1.015 -11.901 1.00 92.00 168 LEU A N 1
ATOM 1267 C CA . LEU A 1 168 ? 12.370 -0.335 -11.666 1.00 92.00 168 LEU A CA 1
ATOM 1268 C C . LEU A 1 168 ? 13.584 -0.339 -10.728 1.00 92.00 168 LEU A C 1
ATOM 1270 O O . LEU A 1 168 ? 13.655 -1.156 -9.814 1.00 92.00 168 LEU A O 1
ATOM 1274 N N . VAL A 1 169 ? 14.518 0.600 -10.904 1.00 92.69 169 VAL A N 1
ATOM 1275 C CA . VAL A 1 169 ? 15.725 0.702 -10.059 1.00 92.69 169 VAL A CA 1
ATOM 1276 C C . VAL A 1 169 ? 15.387 1.046 -8.603 1.00 92.69 169 VAL A C 1
ATOM 1278 O O . VAL A 1 169 ? 16.109 0.640 -7.688 1.00 92.69 169 VAL A O 1
ATOM 1281 N N . LYS A 1 170 ? 14.288 1.773 -8.375 1.00 91.88 170 LYS A N 1
ATOM 1282 C CA . LYS A 1 170 ? 13.823 2.189 -7.044 1.00 91.88 170 LYS A CA 1
ATOM 1283 C C . LYS A 1 170 ? 12.965 1.132 -6.341 1.00 91.88 170 LYS A C 1
ATOM 1285 O O . LYS A 1 170 ? 12.724 1.277 -5.144 1.00 91.88 170 LYS A O 1
ATOM 1290 N N . LEU A 1 171 ? 12.512 0.090 -7.043 1.00 89.94 171 LEU A N 1
ATOM 1291 C CA . LEU A 1 171 ? 11.671 -0.946 -6.444 1.00 89.94 171 LEU A CA 1
ATOM 1292 C C . LEU A 1 171 ? 12.434 -1.760 -5.381 1.00 89.94 171 LEU A C 1
ATOM 1294 O O . LEU A 1 171 ? 13.639 -2.016 -5.514 1.00 89.94 171 LEU A O 1
ATOM 1298 N N . PRO A 1 172 ? 11.741 -2.222 -4.324 1.00 90.19 172 PRO A N 1
ATOM 1299 C CA . PRO A 1 172 ? 12.294 -3.192 -3.391 1.00 90.19 172 PRO A CA 1
ATOM 1300 C C . PRO A 1 172 ? 12.584 -4.521 -4.104 1.00 90.19 172 PRO A C 1
ATOM 1302 O O . PRO A 1 172 ? 11.923 -4.888 -5.074 1.00 90.19 172 PRO A O 1
ATOM 1305 N N . ALA A 1 173 ? 13.571 -5.272 -3.602 1.00 88.31 173 ALA A N 1
ATOM 1306 C CA . ALA A 1 173 ? 14.040 -6.502 -4.253 1.00 88.31 173 ALA A CA 1
ATOM 1307 C C . ALA A 1 173 ? 12.920 -7.542 -4.459 1.00 88.31 173 ALA A C 1
ATOM 1309 O O . ALA A 1 173 ? 12.819 -8.118 -5.534 1.00 88.31 173 ALA A O 1
ATOM 1310 N N . SER A 1 174 ? 12.019 -7.684 -3.484 1.00 87.50 174 SER A N 1
ATOM 1311 C CA . SER A 1 174 ? 10.874 -8.602 -3.549 1.00 87.50 174 SER A CA 1
ATOM 1312 C C . SER A 1 174 ? 9.811 -8.227 -4.589 1.00 87.50 174 SER A C 1
ATOM 1314 O O . SER A 1 174 ? 9.033 -9.081 -5.007 1.00 87.50 174 SER A O 1
ATOM 1316 N N . GLN A 1 175 ? 9.715 -6.952 -4.980 1.00 86.69 175 GLN A N 1
ATOM 1317 C CA . GLN A 1 175 ? 8.864 -6.526 -6.098 1.00 86.69 175 GLN A CA 1
ATOM 1318 C C . GLN A 1 175 ? 9.577 -6.779 -7.422 1.00 86.69 175 GLN A C 1
ATOM 1320 O O . GLN A 1 175 ? 8.972 -7.314 -8.342 1.00 86.69 175 GLN A O 1
ATOM 1325 N N . LEU A 1 176 ? 10.874 -6.469 -7.491 1.00 88.31 176 LEU A N 1
ATOM 1326 C CA . LEU A 1 176 ? 11.671 -6.622 -8.705 1.00 88.31 176 LEU A CA 1
ATOM 1327 C C . LEU A 1 176 ? 11.717 -8.074 -9.209 1.00 88.31 176 LEU A C 1
ATOM 1329 O O . LEU A 1 176 ? 11.599 -8.296 -10.407 1.00 88.31 176 LEU A O 1
ATOM 1333 N N . GLU A 1 177 ? 11.813 -9.052 -8.305 1.00 87.94 177 GLU A N 1
ATOM 1334 C CA . GLU A 1 177 ? 11.801 -10.489 -8.635 1.00 87.94 177 GLU A CA 1
ATOM 1335 C C . GLU A 1 177 ? 10.481 -10.974 -9.258 1.00 87.94 177 GLU A C 1
ATOM 1337 O O . GLU A 1 177 ? 10.461 -11.990 -9.947 1.00 87.94 177 GLU A O 1
ATOM 1342 N N . ARG A 1 178 ? 9.372 -10.262 -9.023 1.00 86.69 178 ARG A N 1
ATOM 1343 C CA . ARG A 1 178 ? 8.043 -10.618 -9.546 1.00 86.69 178 ARG A CA 1
ATOM 1344 C C . ARG A 1 178 ? 7.742 -9.977 -10.898 1.00 86.69 178 ARG A C 1
ATOM 1346 O O . ARG A 1 178 ? 6.758 -10.349 -11.532 1.00 86.69 178 ARG A O 1
ATOM 1353 N N . VAL A 1 179 ? 8.557 -9.016 -11.334 1.00 88.50 179 VAL A N 1
ATOM 1354 C CA . VAL A 1 179 ? 8.367 -8.329 -12.612 1.00 88.50 179 VAL A CA 1
ATOM 1355 C C . VAL A 1 179 ? 8.977 -9.179 -13.731 1.00 88.50 179 VAL A C 1
ATOM 1357 O O . VAL A 1 179 ? 10.183 -9.433 -13.705 1.00 88.50 179 VAL A O 1
ATOM 1360 N N . PRO A 1 180 ? 8.190 -9.597 -14.738 1.00 86.88 180 PRO A N 1
ATOM 1361 C CA . PRO A 1 180 ? 8.725 -10.313 -15.884 1.00 86.88 180 PRO A CA 1
ATOM 1362 C C . PRO A 1 180 ? 9.578 -9.352 -16.715 1.00 86.88 180 PRO A C 1
ATOM 1364 O O . PRO A 1 180 ? 9.067 -8.387 -17.280 1.00 86.88 180 PRO A O 1
ATOM 1367 N N . MET A 1 181 ? 10.885 -9.598 -16.784 1.00 89.94 181 MET A N 1
ATOM 1368 C CA . MET A 1 181 ? 11.791 -8.793 -17.598 1.00 89.94 181 MET A CA 1
ATOM 1369 C C . MET A 1 181 ? 12.865 -9.641 -18.284 1.00 89.94 181 MET A C 1
ATOM 1371 O O . MET A 1 181 ? 13.267 -10.673 -17.742 1.00 89.94 181 MET A O 1
ATOM 1375 N N . PRO A 1 182 ? 13.357 -9.209 -19.460 1.00 91.38 182 PRO A N 1
ATOM 1376 C CA . PRO A 1 182 ? 14.493 -9.846 -20.114 1.00 91.38 182 PRO A CA 1
ATOM 1377 C C . PRO A 1 182 ? 15.747 -9.813 -19.235 1.00 91.38 182 PRO A C 1
ATOM 1379 O O . PRO A 1 182 ? 15.973 -8.848 -18.500 1.00 91.38 182 PRO A O 1
ATOM 1382 N N . GLU A 1 183 ? 16.600 -10.830 -19.367 1.00 90.75 183 GLU A N 1
ATOM 1383 C CA . GLU A 1 183 ? 17.832 -10.958 -18.578 1.00 90.75 183 GLU A CA 1
ATOM 1384 C C . GLU A 1 183 ? 18.744 -9.728 -18.713 1.00 90.75 183 GLU A C 1
ATOM 1386 O O . GLU A 1 183 ? 19.259 -9.226 -17.714 1.00 90.75 183 GLU A O 1
ATOM 1391 N N . GLU A 1 184 ? 18.875 -9.184 -19.926 1.00 92.81 184 GLU A N 1
ATOM 1392 C CA . GLU A 1 184 ? 19.669 -7.978 -20.196 1.00 92.81 184 GLU A CA 1
ATOM 1393 C C . GLU A 1 184 ? 19.191 -6.773 -19.364 1.00 92.81 184 GLU A C 1
ATOM 1395 O O . GLU A 1 184 ? 20.000 -6.045 -18.785 1.00 92.81 184 GLU A O 1
ATOM 1400 N N . LEU A 1 185 ? 17.870 -6.584 -19.249 1.00 92.44 185 LEU A N 1
ATOM 1401 C CA . LEU A 1 185 ? 17.296 -5.506 -18.445 1.00 92.44 185 LEU A CA 1
ATOM 1402 C C . LEU A 1 185 ? 17.487 -5.772 -16.947 1.00 92.44 185 LEU A C 1
ATOM 1404 O O . LEU A 1 185 ? 17.857 -4.857 -16.210 1.00 92.44 185 LEU A O 1
ATOM 1408 N N . ALA A 1 186 ? 17.279 -7.013 -16.499 1.00 92.62 186 ALA A N 1
ATOM 1409 C CA . ALA A 1 186 ? 17.466 -7.394 -15.101 1.00 92.62 186 ALA A CA 1
ATOM 1410 C C . ALA A 1 186 ? 18.901 -7.113 -14.632 1.00 92.62 186 ALA A C 1
ATOM 1412 O O . ALA A 1 186 ? 19.106 -6.448 -13.613 1.00 92.62 186 ALA A O 1
ATOM 1413 N N . GLN A 1 187 ? 19.899 -7.555 -15.404 1.00 93.44 187 GLN A N 1
ATOM 1414 C CA . GLN A 1 187 ? 21.313 -7.309 -15.115 1.00 93.44 187 GLN A CA 1
ATOM 1415 C C . GLN A 1 187 ? 21.606 -5.804 -15.040 1.00 93.44 187 GLN A C 1
ATOM 1417 O O . GLN A 1 187 ? 22.166 -5.337 -14.044 1.00 93.44 187 GLN A O 1
ATOM 1422 N N . ALA A 1 188 ? 21.138 -5.026 -16.022 1.00 94.25 188 ALA A N 1
ATOM 1423 C CA . ALA A 1 188 ? 21.344 -3.581 -16.051 1.00 94.25 188 ALA A CA 1
ATOM 1424 C C . ALA A 1 188 ? 20.735 -2.861 -14.829 1.00 94.25 188 ALA A C 1
ATOM 1426 O O . ALA A 1 188 ? 21.357 -1.947 -14.274 1.00 94.25 188 ALA A O 1
ATOM 1427 N N . VAL A 1 189 ? 19.548 -3.282 -14.375 1.00 94.19 189 VAL A N 1
ATOM 1428 C CA . VAL A 1 189 ? 18.884 -2.750 -13.170 1.00 94.19 189 VAL A CA 1
ATOM 1429 C C . VAL A 1 189 ? 19.652 -3.129 -11.899 1.00 94.19 189 VAL A C 1
ATOM 1431 O O . VAL A 1 189 ? 19.864 -2.279 -11.030 1.00 94.19 189 VAL A O 1
ATOM 1434 N N . HIS A 1 190 ? 20.118 -4.375 -11.779 1.00 94.00 190 HIS A N 1
ATOM 1435 C CA . HIS A 1 190 ? 20.933 -4.806 -10.640 1.00 94.00 190 HIS A CA 1
ATOM 1436 C C . HIS A 1 190 ? 22.258 -4.042 -10.548 1.00 94.00 190 HIS A C 1
ATOM 1438 O O . HIS A 1 190 ? 22.662 -3.638 -9.455 1.00 94.00 190 HIS A O 1
ATOM 1444 N N . GLU A 1 191 ? 22.916 -3.797 -11.678 1.00 94.19 191 GLU A N 1
ATOM 1445 C CA . GLU A 1 191 ? 24.114 -2.962 -11.749 1.00 94.19 191 GLU A CA 1
ATOM 1446 C C . GLU A 1 191 ? 23.833 -1.523 -11.312 1.00 94.19 191 GLU A C 1
ATOM 1448 O O . GLU A 1 191 ? 24.563 -0.989 -10.475 1.00 94.19 191 GLU A O 1
ATOM 1453 N N . ALA A 1 192 ? 22.739 -0.917 -11.790 1.00 93.94 192 ALA A N 1
ATOM 1454 C CA . ALA A 1 192 ? 22.345 0.438 -11.401 1.00 93.94 192 ALA A CA 1
ATOM 1455 C C . ALA A 1 192 ? 22.199 0.578 -9.879 1.00 93.94 192 ALA A C 1
ATOM 1457 O O . ALA A 1 192 ? 22.676 1.550 -9.298 1.00 93.94 192 ALA A O 1
ATOM 1458 N N . ARG A 1 193 ? 21.626 -0.432 -9.213 1.00 93.19 193 ARG A N 1
ATOM 1459 C CA . ARG A 1 193 ? 21.472 -0.460 -7.747 1.00 93.19 193 ARG A CA 1
ATOM 1460 C C . ARG A 1 193 ? 22.796 -0.611 -6.988 1.00 93.19 193 ARG A C 1
ATOM 1462 O O . ARG A 1 193 ? 22.858 -0.271 -5.808 1.00 93.19 193 ARG A O 1
ATOM 1469 N N . ARG A 1 194 ? 23.854 -1.125 -7.627 1.00 93.75 194 ARG A N 1
ATOM 1470 C CA . ARG A 1 194 ? 25.194 -1.280 -7.026 1.00 93.75 194 ARG A CA 1
ATOM 1471 C C . ARG A 1 194 ? 26.057 -0.030 -7.177 1.00 93.75 194 ARG A C 1
ATOM 1473 O O . ARG A 1 194 ? 26.955 0.189 -6.360 1.00 93.75 194 ARG A O 1
ATOM 1480 N N . ILE A 1 195 ? 25.821 0.766 -8.218 1.00 94.75 195 ILE A N 1
ATOM 1481 C CA . ILE A 1 195 ? 26.602 1.969 -8.502 1.00 94.75 195 ILE A CA 1
ATOM 1482 C C . ILE A 1 195 ? 26.292 3.050 -7.460 1.00 94.75 195 ILE A C 1
ATOM 1484 O O . ILE A 1 195 ? 25.151 3.455 -7.273 1.00 94.75 195 ILE A O 1
ATOM 1488 N N . LYS A 1 196 ? 27.340 3.552 -6.797 1.00 92.88 196 LYS A N 1
ATOM 1489 C CA . LYS A 1 196 ? 27.235 4.630 -5.796 1.00 92.88 196 LYS A CA 1
ATOM 1490 C C . LYS A 1 196 ? 27.508 6.025 -6.366 1.00 92.88 196 LYS A C 1
ATOM 1492 O O . LYS A 1 196 ? 27.156 7.015 -5.736 1.00 92.88 196 LYS A O 1
ATOM 1497 N N . SER A 1 197 ? 28.176 6.124 -7.519 1.00 96.38 197 SER A N 1
ATOM 1498 C CA . SER A 1 197 ? 28.531 7.409 -8.128 1.00 96.38 197 SER A CA 1
ATOM 1499 C C . SER A 1 197 ? 27.369 7.973 -8.946 1.00 96.38 197 SER A C 1
ATOM 1501 O O . SER A 1 197 ? 26.770 7.267 -9.754 1.00 96.38 197 SER A O 1
ATOM 1503 N N . HIS A 1 198 ? 27.080 9.268 -8.789 1.00 93.94 198 HIS A N 1
ATOM 1504 C CA . HIS A 1 198 ? 25.996 9.930 -9.526 1.00 93.94 198 HIS A CA 1
ATOM 1505 C C . HIS A 1 198 ? 26.192 9.872 -11.045 1.00 93.94 198 HIS A C 1
ATOM 1507 O O . HIS A 1 198 ? 25.252 9.587 -11.782 1.00 93.94 198 HIS A O 1
ATOM 1513 N N . GLU A 1 199 ? 27.421 10.096 -11.513 1.00 95.50 199 GLU A N 1
ATOM 1514 C CA . GLU A 1 199 ? 27.744 10.057 -12.942 1.00 95.50 199 GLU A CA 1
ATOM 1515 C C . GLU A 1 199 ? 27.663 8.632 -13.510 1.00 95.50 199 GLU A C 1
ATOM 1517 O O . GLU A 1 199 ? 27.150 8.430 -14.610 1.00 95.50 199 GLU A O 1
ATOM 1522 N N . GLY A 1 200 ? 28.099 7.626 -12.743 1.00 94.88 200 GLY A N 1
ATOM 1523 C CA . GLY A 1 200 ? 27.958 6.223 -13.133 1.00 94.88 200 GLY A CA 1
ATOM 1524 C C . GLY A 1 200 ? 26.490 5.806 -13.212 1.00 94.88 200 GLY A C 1
ATOM 1525 O O . GLY A 1 200 ? 26.072 5.220 -14.207 1.00 94.88 200 GLY A O 1
ATOM 1526 N N . LEU A 1 201 ? 25.692 6.182 -12.206 1.00 94.69 201 LEU A N 1
ATOM 1527 C CA . LEU A 1 201 ? 24.259 5.903 -12.177 1.00 94.69 201 LEU A CA 1
ATOM 1528 C C . LEU A 1 201 ? 23.551 6.577 -13.354 1.00 94.69 201 LEU A C 1
ATOM 1530 O O . LEU A 1 201 ? 22.775 5.929 -14.045 1.00 94.69 201 LEU A O 1
ATOM 1534 N N . ARG A 1 202 ? 23.861 7.847 -13.646 1.00 94.50 202 ARG A N 1
ATOM 1535 C CA . ARG A 1 202 ? 23.300 8.572 -14.796 1.00 94.50 202 ARG A CA 1
ATOM 1536 C C . ARG A 1 202 ? 23.559 7.842 -16.116 1.00 94.50 202 ARG A C 1
ATOM 1538 O O . ARG A 1 202 ? 22.642 7.717 -16.925 1.00 94.50 202 ARG A O 1
ATOM 1545 N N . ARG A 1 203 ? 24.785 7.359 -16.341 1.00 95.19 203 ARG A N 1
ATOM 1546 C CA . ARG A 1 203 ? 25.143 6.598 -17.553 1.00 95.19 203 ARG A CA 1
ATOM 1547 C C . ARG A 1 203 ? 24.420 5.256 -17.612 1.00 95.19 203 ARG A C 1
ATOM 1549 O O . ARG A 1 203 ? 23.884 4.910 -18.661 1.00 95.19 203 ARG A O 1
ATOM 1556 N N . GLN A 1 204 ? 24.329 4.551 -16.486 1.00 95.94 204 GLN A N 1
ATOM 1557 C CA . GLN A 1 204 ? 23.582 3.298 -16.411 1.00 95.94 204 GLN A CA 1
ATOM 1558 C C . GLN A 1 204 ? 22.090 3.511 -16.683 1.00 95.94 204 GLN A C 1
ATOM 1560 O O . GLN A 1 204 ? 21.487 2.744 -17.427 1.00 95.94 204 GLN A O 1
ATOM 1565 N N . MET A 1 205 ? 21.497 4.595 -16.177 1.00 94.19 205 MET A N 1
ATOM 1566 C CA . MET A 1 205 ? 20.105 4.939 -16.474 1.00 94.19 205 MET A CA 1
ATOM 1567 C C . MET A 1 205 ? 19.876 5.221 -17.963 1.00 94.19 205 MET A C 1
ATOM 1569 O O . MET A 1 205 ? 18.849 4.828 -18.512 1.00 94.19 205 MET A O 1
ATOM 1573 N N . GLN A 1 206 ? 20.835 5.855 -18.647 1.00 93.94 206 GLN A N 1
ATOM 1574 C CA . GLN A 1 206 ? 20.769 6.042 -20.102 1.00 93.94 206 GLN A CA 1
ATOM 1575 C C . GLN A 1 206 ? 20.862 4.712 -20.857 1.00 93.94 206 GLN A C 1
ATOM 1577 O O . GLN A 1 206 ? 20.166 4.532 -21.859 1.00 93.94 206 GLN A O 1
ATOM 1582 N N . TYR A 1 207 ? 21.696 3.782 -20.380 1.00 95.00 207 TYR A N 1
ATOM 1583 C CA . TYR A 1 207 ? 21.794 2.434 -20.934 1.00 95.00 207 TYR A CA 1
ATOM 1584 C C . TYR A 1 207 ? 20.486 1.652 -20.752 1.00 95.00 207 TYR A C 1
ATOM 1586 O O . TYR A 1 207 ? 19.948 1.141 -21.732 1.00 95.00 207 TYR A O 1
ATOM 1594 N N . ILE A 1 208 ? 19.897 1.681 -19.554 1.00 94.12 208 ILE A N 1
ATOM 1595 C CA . ILE A 1 208 ? 18.560 1.128 -19.288 1.00 94.12 208 ILE A CA 1
ATOM 1596 C C . ILE A 1 208 ? 17.530 1.752 -20.239 1.00 94.12 208 ILE A C 1
ATOM 1598 O O . ILE A 1 208 ? 16.796 1.033 -20.907 1.00 94.12 208 ILE A O 1
ATOM 1602 N N . GLY A 1 209 ? 17.528 3.078 -20.404 1.00 92.94 209 GLY A N 1
ATOM 1603 C CA . GLY A 1 209 ? 16.650 3.763 -21.360 1.00 92.94 209 GLY A CA 1
ATOM 1604 C C . GLY A 1 209 ? 16.903 3.392 -22.830 1.00 92.94 209 GLY A C 1
ATOM 1605 O O . GLY A 1 209 ? 16.018 3.543 -23.672 1.00 92.94 209 GLY A O 1
ATOM 1606 N N . LYS A 1 210 ? 18.096 2.903 -23.190 1.00 93.50 210 LYS A N 1
ATOM 1607 C CA . LYS A 1 210 ? 18.364 2.311 -24.510 1.00 93.50 210 LYS A CA 1
ATOM 1608 C C . LYS A 1 210 ? 17.734 0.923 -24.625 1.00 93.50 210 LYS A C 1
ATOM 1610 O O . LYS A 1 210 ? 17.057 0.693 -25.619 1.00 93.50 210 LYS A O 1
ATOM 1615 N N . ILE A 1 211 ? 17.905 0.061 -23.624 1.00 93.38 211 ILE A N 1
ATOM 1616 C CA . ILE A 1 211 ? 17.303 -1.283 -23.599 1.00 93.38 211 ILE A CA 1
ATOM 1617 C C . ILE A 1 211 ? 15.772 -1.185 -23.646 1.00 93.38 211 ILE A C 1
ATOM 1619 O O . ILE A 1 211 ? 15.148 -1.811 -24.495 1.00 93.38 211 ILE A O 1
ATOM 1623 N N . MET A 1 212 ? 15.172 -0.314 -22.826 1.00 90.56 212 MET A N 1
ATOM 1624 C CA . MET A 1 212 ? 13.719 -0.096 -22.752 1.00 90.56 212 MET A CA 1
ATOM 1625 C C . MET A 1 212 ? 13.075 0.292 -24.094 1.00 90.56 212 MET A C 1
ATOM 1627 O O . MET A 1 212 ? 11.889 0.067 -24.288 1.00 90.56 212 MET A O 1
ATOM 1631 N N . ARG A 1 213 ? 13.836 0.881 -25.029 1.00 89.56 213 ARG A N 1
ATOM 1632 C CA . ARG A 1 213 ? 13.345 1.242 -26.373 1.00 89.56 213 ARG A CA 1
ATOM 1633 C C . ARG A 1 213 ? 13.306 0.067 -27.349 1.00 89.56 213 ARG A C 1
ATOM 1635 O O . ARG A 1 213 ? 12.680 0.193 -28.396 1.00 89.56 213 ARG A O 1
ATOM 1642 N N . ASN A 1 214 ? 14.006 -1.017 -27.033 1.00 89.12 214 ASN A N 1
ATOM 1643 C CA . ASN A 1 214 ? 14.152 -2.190 -27.891 1.00 89.12 214 ASN A CA 1
ATOM 1644 C C . ASN A 1 214 ? 13.299 -3.376 -27.420 1.00 89.12 214 ASN A C 1
ATOM 1646 O O . ASN A 1 214 ? 13.264 -4.397 -28.101 1.00 89.12 214 ASN A O 1
ATOM 1650 N N . ILE A 1 215 ? 12.643 -3.259 -26.264 1.00 88.38 215 ILE A N 1
ATOM 1651 C CA . ILE A 1 215 ? 11.806 -4.307 -25.676 1.00 88.38 215 ILE A CA 1
ATOM 1652 C C . ILE A 1 215 ? 10.335 -3.897 -25.713 1.00 88.38 215 ILE A C 1
ATOM 1654 O O . ILE A 1 215 ? 10.015 -2.708 -25.713 1.00 88.38 215 ILE A O 1
ATOM 1658 N N . ASP A 1 216 ? 9.444 -4.885 -25.677 1.00 85.75 216 ASP A N 1
ATOM 1659 C CA . ASP A 1 216 ? 8.044 -4.634 -25.356 1.00 85.75 216 ASP A CA 1
ATOM 1660 C C . ASP A 1 216 ? 7.896 -4.426 -23.840 1.00 85.75 216 ASP A C 1
ATOM 1662 O O . ASP A 1 216 ? 8.062 -5.352 -23.045 1.00 85.75 216 ASP A O 1
ATOM 1666 N N . ALA A 1 217 ? 7.623 -3.183 -23.441 1.00 87.88 217 ALA A N 1
ATOM 1667 C CA . ALA A 1 217 ? 7.451 -2.803 -22.043 1.00 87.88 217 ALA A CA 1
ATOM 1668 C C . ALA A 1 217 ? 6.051 -3.127 -21.492 1.00 87.88 217 ALA A C 1
ATOM 1670 O O . ALA A 1 217 ? 5.844 -2.985 -20.287 1.00 87.88 217 ALA A O 1
ATOM 1671 N N . SER A 1 218 ? 5.109 -3.588 -22.325 1.00 88.06 218 SER A N 1
ATOM 1672 C CA . SER A 1 218 ? 3.709 -3.807 -21.936 1.00 88.06 218 SER A CA 1
ATOM 1673 C C . SER A 1 218 ? 3.561 -4.747 -20.733 1.00 88.06 218 SER A C 1
ATOM 1675 O O . SER A 1 218 ? 2.860 -4.426 -19.774 1.00 88.06 218 SER A O 1
ATOM 1677 N N . ALA A 1 219 ? 4.285 -5.870 -20.725 1.00 88.06 219 ALA A N 1
ATOM 1678 C CA . ALA A 1 219 ? 4.263 -6.840 -19.630 1.00 88.06 219 ALA A CA 1
ATOM 1679 C C . ALA A 1 219 ? 4.822 -6.260 -18.318 1.00 88.06 219 ALA A C 1
ATOM 1681 O O . ALA A 1 219 ? 4.324 -6.565 -17.232 1.00 88.06 219 ALA A O 1
ATOM 1682 N N . ILE A 1 220 ? 5.834 -5.393 -18.413 1.00 90.19 220 ILE A N 1
ATOM 1683 C CA . ILE A 1 220 ? 6.425 -4.717 -17.255 1.00 90.19 220 ILE A CA 1
ATOM 1684 C C . ILE A 1 220 ? 5.439 -3.686 -16.699 1.00 90.19 220 ILE A C 1
ATOM 1686 O O . ILE A 1 220 ? 5.211 -3.643 -15.492 1.00 90.19 220 ILE A O 1
ATOM 1690 N N . GLU A 1 221 ? 4.830 -2.877 -17.567 1.00 90.75 221 GLU A N 1
ATOM 1691 C CA . GLU A 1 221 ? 3.824 -1.885 -17.178 1.00 90.75 221 GLU A CA 1
ATOM 1692 C C . GLU A 1 221 ? 2.633 -2.539 -16.479 1.00 90.75 221 GLU A C 1
ATOM 1694 O O . GLU A 1 221 ? 2.231 -2.084 -15.409 1.00 90.75 221 GLU A O 1
ATOM 1699 N N . GLN A 1 222 ? 2.122 -3.641 -17.030 1.00 90.31 222 GLN A N 1
ATOM 1700 C CA . GLN A 1 222 ? 1.022 -4.403 -16.438 1.00 90.31 222 GLN A CA 1
ATOM 1701 C C . GLN A 1 222 ? 1.395 -4.969 -15.066 1.00 90.31 222 GLN A C 1
ATOM 1703 O O . GLN A 1 222 ? 0.638 -4.804 -14.111 1.00 90.31 222 GLN A O 1
ATOM 1708 N N . ALA A 1 223 ? 2.575 -5.582 -14.929 1.00 89.38 223 ALA A N 1
ATOM 1709 C CA . ALA A 1 223 ? 3.028 -6.115 -13.646 1.00 89.38 223 ALA A CA 1
ATOM 1710 C C . ALA A 1 223 ? 3.140 -5.017 -12.572 1.00 89.38 223 ALA A C 1
ATOM 1712 O O . ALA A 1 223 ? 2.721 -5.215 -11.431 1.00 89.38 223 ALA A O 1
ATOM 1713 N N . LEU A 1 224 ? 3.657 -3.840 -12.940 1.00 90.44 224 LEU A N 1
ATOM 1714 C CA . LEU A 1 224 ? 3.742 -2.694 -12.032 1.00 90.44 224 LEU A CA 1
ATOM 1715 C C . LEU A 1 224 ? 2.378 -2.075 -11.719 1.00 90.44 224 LEU A C 1
ATOM 1717 O O . LEU A 1 224 ? 2.199 -1.554 -10.619 1.00 90.44 224 LEU A O 1
ATOM 1721 N N . ALA A 1 225 ? 1.438 -2.095 -12.663 1.00 90.69 225 ALA A N 1
ATOM 1722 C CA . ALA A 1 225 ? 0.078 -1.617 -12.448 1.00 90.69 225 ALA A CA 1
ATOM 1723 C C . ALA A 1 225 ? -0.672 -2.511 -11.453 1.00 90.69 225 ALA A C 1
ATOM 1725 O O . ALA A 1 225 ? -1.270 -1.991 -10.519 1.00 90.69 225 ALA A O 1
ATOM 1726 N N . ILE A 1 226 ? -0.556 -3.837 -11.587 1.00 89.56 226 ILE A N 1
ATOM 1727 C CA . ILE A 1 226 ? -1.151 -4.806 -10.652 1.00 89.56 226 ILE A CA 1
ATOM 1728 C C . ILE A 1 226 ? -0.599 -4.606 -9.236 1.00 89.56 226 ILE A C 1
ATOM 1730 O O . ILE A 1 226 ? -1.346 -4.625 -8.258 1.00 89.56 226 ILE A O 1
ATOM 1734 N N . ASP A 1 227 ? 0.714 -4.420 -9.101 1.00 88.31 227 ASP A N 1
ATOM 1735 C CA . ASP A 1 227 ? 1.330 -4.193 -7.792 1.00 88.31 227 ASP A CA 1
ATOM 1736 C C . ASP A 1 227 ? 0.924 -2.844 -7.179 1.00 88.31 227 ASP A C 1
ATOM 1738 O O . ASP A 1 227 ? 0.695 -2.770 -5.970 1.00 88.31 227 ASP A O 1
ATOM 1742 N N . GLU A 1 228 ? 0.793 -1.797 -7.998 1.00 89.69 228 GLU A N 1
ATOM 1743 C CA . GLU A 1 228 ? 0.287 -0.497 -7.552 1.00 89.69 228 GLU A CA 1
ATOM 1744 C C . GLU A 1 228 ? -1.168 -0.598 -7.099 1.00 89.69 228 GLU A C 1
ATOM 1746 O O . GLU A 1 228 ? -1.502 -0.144 -6.011 1.00 89.69 228 GLU A O 1
ATOM 1751 N N . GLU A 1 229 ? -2.023 -1.249 -7.884 1.00 90.38 229 GLU A N 1
ATOM 1752 C CA . GLU A 1 229 ? -3.425 -1.465 -7.543 1.00 90.38 229 GLU A CA 1
ATOM 1753 C C . GLU A 1 229 ? -3.553 -2.207 -6.212 1.00 90.38 229 GLU A C 1
ATOM 1755 O O . GLU A 1 229 ? -4.223 -1.721 -5.306 1.00 90.38 229 GLU A O 1
ATOM 1760 N N . ARG A 1 230 ? -2.810 -3.306 -6.023 1.00 89.00 230 ARG A N 1
ATOM 1761 C CA . ARG A 1 230 ? -2.757 -4.030 -4.740 1.00 89.00 230 ARG A CA 1
ATOM 1762 C C . ARG A 1 230 ? -2.357 -3.123 -3.579 1.00 89.00 230 ARG A C 1
ATOM 1764 O O . ARG A 1 230 ? -2.932 -3.223 -2.493 1.00 89.00 230 ARG A O 1
ATOM 1771 N N . HIS A 1 231 ? -1.368 -2.255 -3.787 1.00 90.38 231 HIS A N 1
ATOM 1772 C CA . HIS A 1 231 ? -0.921 -1.314 -2.767 1.00 90.38 231 HIS A CA 1
ATOM 1773 C C . HIS A 1 231 ? -2.004 -0.285 -2.426 1.00 90.38 231 HIS A C 1
ATOM 1775 O O . HIS A 1 231 ? -2.301 -0.079 -1.246 1.00 90.38 231 HIS A O 1
ATOM 1781 N N . GLN A 1 232 ? -2.637 0.306 -3.440 1.00 92.81 232 GLN A N 1
ATOM 1782 C CA . GLN A 1 232 ? -3.729 1.259 -3.259 1.00 92.81 232 GLN A CA 1
ATOM 1783 C C . GLN A 1 232 ? -4.926 0.599 -2.570 1.00 92.81 232 GLN A C 1
ATOM 1785 O O . GLN A 1 232 ? -5.444 1.141 -1.594 1.00 92.81 232 GLN A O 1
ATOM 1790 N N . SER A 1 233 ? -5.323 -0.607 -2.983 1.00 93.00 233 SER A N 1
ATOM 1791 C CA . SER A 1 233 ? -6.381 -1.381 -2.326 1.00 93.00 233 SER A CA 1
ATOM 1792 C C . SER A 1 233 ? -6.072 -1.619 -0.846 1.00 93.00 233 SER A C 1
ATOM 1794 O O . SER A 1 233 ? -6.944 -1.417 -0.002 1.00 93.00 233 SER A O 1
ATOM 1796 N N . ALA A 1 234 ? -4.830 -1.972 -0.499 1.00 93.31 234 ALA A N 1
ATOM 1797 C CA . ALA A 1 234 ? -4.422 -2.150 0.895 1.00 93.31 234 ALA A CA 1
ATOM 1798 C C . ALA A 1 234 ? -4.520 -0.845 1.710 1.00 93.31 234 ALA A C 1
ATOM 1800 O O . ALA A 1 234 ? -5.020 -0.860 2.837 1.00 93.31 234 ALA A O 1
ATOM 1801 N N . ILE A 1 235 ? -4.111 0.294 1.137 1.00 96.06 235 ILE A N 1
ATOM 1802 C CA . ILE A 1 235 ? -4.260 1.621 1.761 1.00 96.06 235 ILE A CA 1
ATOM 1803 C C . ILE A 1 235 ? -5.741 1.965 1.966 1.00 96.06 235 ILE A C 1
ATOM 1805 O O . ILE A 1 235 ? -6.139 2.412 3.044 1.00 96.06 235 ILE A O 1
ATOM 1809 N N . HIS A 1 236 ? -6.582 1.729 0.959 1.00 95.88 236 HIS A N 1
ATOM 1810 C CA . HIS A 1 236 ? -8.017 1.979 1.053 1.00 95.88 236 HIS A CA 1
ATOM 1811 C C . HIS A 1 236 ? -8.676 1.144 2.155 1.00 95.88 236 HIS A C 1
ATOM 1813 O O . HIS A 1 236 ? -9.498 1.678 2.905 1.00 95.88 236 HIS A O 1
ATOM 1819 N N . LEU A 1 237 ? -8.293 -0.129 2.293 1.00 96.38 237 LEU A N 1
ATOM 1820 C CA . LEU A 1 237 ? -8.770 -1.004 3.364 1.00 96.38 237 LEU A CA 1
ATOM 1821 C C . LEU A 1 237 ? -8.303 -0.532 4.741 1.00 96.38 237 LEU A C 1
ATOM 1823 O O . LEU A 1 237 ? -9.120 -0.461 5.659 1.00 96.38 237 LEU A O 1
ATOM 1827 N N . MET A 1 238 ? -7.031 -0.141 4.873 1.00 97.56 238 MET A N 1
ATOM 1828 C CA . MET A 1 238 ? -6.490 0.442 6.105 1.00 97.56 238 MET A CA 1
ATOM 1829 C C . MET A 1 238 ? -7.325 1.650 6.541 1.00 97.56 238 MET A C 1
ATOM 1831 O O . MET A 1 238 ? -7.855 1.672 7.652 1.00 97.56 238 MET A O 1
ATOM 1835 N N . HIS A 1 239 ? -7.535 2.617 5.646 1.00 97.81 239 HIS A N 1
ATOM 1836 C CA . HIS A 1 239 ? -8.328 3.803 5.961 1.00 97.81 239 HIS A CA 1
ATOM 1837 C C . HIS A 1 239 ? -9.808 3.493 6.202 1.00 97.81 239 HIS A C 1
ATOM 1839 O O . HIS A 1 239 ? -10.445 4.147 7.026 1.00 97.81 239 HIS A O 1
ATOM 1845 N N . ARG A 1 240 ? -10.386 2.501 5.512 1.00 97.38 240 ARG A N 1
ATOM 1846 C CA . ARG A 1 240 ? -11.760 2.051 5.780 1.00 97.38 240 ARG A CA 1
ATOM 1847 C C . ARG A 1 240 ? -11.878 1.479 7.195 1.00 97.38 240 ARG A C 1
ATOM 1849 O O . ARG A 1 240 ? -12.800 1.861 7.911 1.00 97.38 240 ARG A O 1
ATOM 1856 N N . ALA A 1 241 ? -10.930 0.645 7.618 1.00 97.69 241 ALA A N 1
ATOM 1857 C CA . ALA A 1 241 ? -10.887 0.095 8.971 1.00 97.69 241 ALA A CA 1
ATOM 1858 C C . ALA A 1 241 ? -10.688 1.186 10.039 1.00 97.69 241 ALA A C 1
ATOM 1860 O O . ALA A 1 241 ? -11.321 1.142 11.093 1.00 97.69 241 ALA A O 1
ATOM 1861 N N . GLU A 1 242 ? -9.851 2.194 9.768 1.00 97.69 242 GLU A N 1
ATOM 1862 C CA . GLU A 1 242 ? -9.676 3.358 10.649 1.00 97.69 242 GLU A CA 1
ATOM 1863 C C . GLU A 1 242 ? -10.972 4.155 10.811 1.00 97.69 242 GLU A C 1
ATOM 1865 O O . GLU A 1 242 ? -11.376 4.427 11.943 1.00 97.69 242 GLU A O 1
ATOM 1870 N N . ARG A 1 243 ? -11.666 4.461 9.704 1.00 98.00 243 ARG A N 1
ATOM 1871 C CA . ARG A 1 243 ? -12.955 5.169 9.739 1.00 98.00 243 ARG A CA 1
ATOM 1872 C C . ARG A 1 243 ? -13.993 4.417 10.563 1.00 98.00 243 ARG A C 1
ATOM 1874 O O . ARG A 1 243 ? -14.652 5.029 11.400 1.00 98.00 243 ARG A O 1
ATOM 1881 N N . TRP A 1 244 ? -14.107 3.102 10.369 1.00 97.88 244 TRP A N 1
ATOM 1882 C CA . TRP A 1 244 ? -15.006 2.271 11.169 1.00 97.88 244 TRP A CA 1
ATOM 1883 C C . TRP A 1 244 ? -14.627 2.276 12.644 1.00 97.88 244 TRP A C 1
ATOM 1885 O O . TRP A 1 244 ? -15.480 2.525 13.490 1.00 97.88 244 TRP A O 1
ATOM 1895 N N . ARG A 1 245 ? -13.350 2.064 12.978 1.00 97.31 245 ARG A N 1
ATOM 1896 C CA . ARG A 1 245 ? -12.877 2.097 14.369 1.00 97.31 245 ARG A CA 1
ATOM 1897 C C . ARG A 1 245 ? -13.258 3.409 15.051 1.00 97.31 245 ARG A C 1
ATOM 1899 O O . ARG A 1 245 ? -13.834 3.381 16.138 1.00 97.31 245 ARG A O 1
ATOM 1906 N N . ASP A 1 246 ? -12.914 4.535 14.436 1.00 96.94 246 ASP A N 1
ATOM 1907 C CA . ASP A 1 246 ? -13.108 5.850 15.042 1.00 96.94 246 ASP A CA 1
ATOM 1908 C C . ASP A 1 246 ? -14.596 6.187 15.136 1.00 96.94 246 ASP A C 1
ATOM 1910 O O . ASP A 1 246 ? -15.067 6.565 16.209 1.00 96.94 246 ASP A O 1
ATOM 1914 N N . GLY A 1 247 ? -15.369 5.913 14.081 1.00 97.38 247 GLY A N 1
ATOM 1915 C CA . GLY A 1 247 ? -16.810 6.137 14.094 1.00 97.38 247 GLY A CA 1
ATOM 1916 C C . GLY A 1 247 ? -17.565 5.254 15.090 1.00 97.38 247 GLY A C 1
ATOM 1917 O O . GLY A 1 247 ? -18.490 5.727 15.750 1.00 97.38 247 GLY A O 1
ATOM 1918 N N . LEU A 1 248 ? -17.140 4.003 15.293 1.00 96.62 248 LEU A N 1
ATOM 1919 C CA . LEU A 1 248 ? -17.714 3.119 16.313 1.00 96.62 248 LEU A CA 1
ATOM 1920 C C . LEU A 1 248 ? -17.364 3.573 17.732 1.00 96.62 248 LEU A C 1
ATOM 1922 O O . LEU A 1 248 ? -18.174 3.422 18.649 1.00 96.62 248 LEU A O 1
ATOM 1926 N N . ILE A 1 249 ? -16.171 4.122 17.954 1.00 95.94 249 ILE A N 1
ATOM 1927 C CA . ILE A 1 249 ? -15.781 4.642 19.268 1.00 95.94 249 ILE A CA 1
ATOM 1928 C C . ILE A 1 249 ? -16.521 5.949 19.570 1.00 95.94 249 ILE A C 1
ATOM 1930 O O . ILE A 1 249 ? -17.018 6.109 20.684 1.00 95.94 249 ILE A O 1
ATOM 1934 N N . ASP A 1 250 ? -16.644 6.835 18.587 1.00 95.69 250 ASP A N 1
ATOM 1935 C CA . ASP A 1 250 ? -17.297 8.140 18.739 1.00 95.69 250 ASP A CA 1
ATOM 1936 C C . ASP A 1 250 ? -18.824 8.053 18.683 1.00 95.69 250 ASP A C 1
ATOM 1938 O O . ASP A 1 250 ? -19.517 8.945 19.165 1.00 95.69 250 ASP A O 1
ATOM 1942 N N . GLY A 1 251 ? -19.353 6.945 18.159 1.00 93.56 251 GLY A N 1
ATOM 1943 C CA . GLY A 1 251 ? -20.785 6.705 18.010 1.00 93.56 251 GLY A CA 1
ATOM 1944 C C . GLY A 1 251 ? -21.400 7.354 16.771 1.00 93.56 251 GLY A C 1
ATOM 1945 O O . GLY A 1 251 ? -22.621 7.385 16.673 1.00 93.56 251 GLY A O 1
ATOM 1946 N N . SER A 1 252 ? -20.586 7.854 15.835 1.00 95.88 252 SER A N 1
ATOM 1947 C CA . SER A 1 252 ? -21.057 8.370 14.542 1.00 95.88 252 SER A CA 1
ATOM 1948 C C . SER A 1 252 ? -21.411 7.262 13.549 1.00 95.88 252 SER A C 1
ATOM 1950 O O . SER A 1 252 ? -22.190 7.505 12.633 1.00 95.88 252 SER A O 1
ATOM 1952 N N . LEU A 1 253 ? -20.863 6.059 13.739 1.00 95.94 253 LEU A N 1
ATOM 1953 C CA . LEU A 1 253 ? -21.185 4.866 12.959 1.00 95.94 253 LEU A CA 1
ATOM 1954 C C . LEU A 1 253 ? -21.798 3.791 13.861 1.00 95.94 253 LEU A C 1
ATOM 1956 O O . LEU A 1 253 ? -21.414 3.641 15.028 1.00 95.94 253 LEU A O 1
ATOM 1960 N N . SER A 1 254 ? -22.747 3.035 13.310 1.00 96.44 254 SER A N 1
ATOM 1961 C CA . SER A 1 254 ? -23.415 1.936 14.003 1.00 96.44 254 SER A CA 1
ATOM 1962 C C . SER A 1 254 ? -22.664 0.624 13.796 1.00 96.44 254 SER A C 1
ATOM 1964 O O . SER A 1 254 ? -22.206 0.314 12.700 1.00 96.44 254 SER A O 1
ATOM 1966 N N . LEU A 1 255 ? -22.557 -0.181 14.856 1.00 95.12 255 LEU A N 1
ATOM 1967 C CA . LEU A 1 255 ? -21.999 -1.531 14.744 1.00 95.12 255 LEU A CA 1
ATOM 1968 C C . LEU A 1 255 ? -22.918 -2.460 13.944 1.00 95.12 255 LEU A C 1
ATOM 1970 O O . LEU A 1 255 ? -22.428 -3.392 13.317 1.00 95.12 255 LEU A O 1
ATOM 1974 N N . THR A 1 256 ? -24.228 -2.210 13.976 1.00 95.25 256 THR A N 1
ATOM 1975 C CA . THR A 1 256 ? -25.203 -2.999 13.220 1.00 95.25 256 THR A CA 1
ATOM 1976 C C . THR A 1 256 ? -24.943 -2.870 11.724 1.00 95.25 256 THR A C 1
ATOM 1978 O O . THR A 1 256 ? -24.789 -3.892 11.076 1.00 95.25 256 THR A O 1
ATOM 1981 N N . ASP A 1 257 ? -24.741 -1.649 11.219 1.00 96.06 257 ASP A N 1
ATOM 1982 C CA . ASP A 1 257 ? -24.455 -1.394 9.800 1.00 96.06 257 ASP A CA 1
ATOM 1983 C C . ASP A 1 257 ? -23.210 -2.163 9.329 1.00 96.06 257 ASP A C 1
ATOM 1985 O O . ASP A 1 257 ? -23.206 -2.757 8.256 1.00 96.06 257 ASP A O 1
ATOM 1989 N N . PHE A 1 258 ? -22.164 -2.222 10.163 1.00 96.00 258 PHE A N 1
ATOM 1990 C CA . PHE A 1 258 ? -20.966 -3.003 9.851 1.00 96.00 258 PHE A CA 1
ATOM 1991 C C . PHE A 1 258 ? -21.244 -4.512 9.784 1.00 96.00 258 PHE A C 1
ATOM 1993 O O . PHE A 1 258 ? -20.710 -5.192 8.917 1.00 96.00 258 PHE A O 1
ATOM 2000 N N . ILE A 1 259 ? -22.053 -5.044 10.705 1.00 96.06 259 ILE A N 1
ATOM 2001 C CA . ILE A 1 259 ? -22.423 -6.468 10.723 1.00 96.06 259 ILE A CA 1
ATOM 2002 C C . ILE A 1 259 ? -23.359 -6.805 9.555 1.00 96.06 259 ILE A C 1
ATOM 2004 O O . ILE A 1 259 ? -23.271 -7.902 9.013 1.00 96.06 259 ILE A O 1
ATOM 2008 N N . ASP A 1 260 ? -24.218 -5.876 9.144 1.00 95.69 260 ASP A N 1
ATOM 2009 C CA . ASP A 1 260 ? -25.096 -6.049 7.987 1.00 95.69 260 ASP A CA 1
ATOM 2010 C C . ASP A 1 260 ? -24.291 -6.056 6.673 1.00 95.69 260 ASP A C 1
ATOM 2012 O O . ASP A 1 260 ? -24.578 -6.859 5.785 1.00 95.69 260 ASP A O 1
ATOM 2016 N N . GLU A 1 261 ? -23.252 -5.214 6.558 1.00 94.75 261 GLU A N 1
ATOM 2017 C CA . GLU A 1 261 ? -22.291 -5.243 5.441 1.00 94.75 261 GLU A CA 1
ATOM 2018 C C . GLU A 1 261 ? -21.393 -6.495 5.459 1.00 94.75 261 GLU A C 1
ATOM 2020 O O . GLU A 1 261 ? -21.013 -6.991 4.397 1.00 94.75 261 GLU A O 1
ATOM 2025 N N . HIS A 1 262 ? -21.052 -6.997 6.651 1.00 95.12 262 HIS A N 1
ATOM 2026 C CA . HIS A 1 262 ? -20.102 -8.092 6.876 1.00 95.12 262 HIS A CA 1
ATOM 2027 C C . HIS A 1 262 ? -20.645 -9.112 7.899 1.00 95.12 262 HIS A C 1
ATOM 2029 O O . HIS A 1 262 ? -20.223 -9.109 9.067 1.00 95.12 262 HIS A O 1
ATOM 2035 N N . PRO A 1 263 ? -21.579 -10.001 7.503 1.00 93.88 263 PRO A N 1
ATOM 2036 C CA . PRO A 1 263 ? -22.258 -10.922 8.422 1.00 93.88 263 PRO A CA 1
ATOM 2037 C C . PRO A 1 263 ? -21.316 -11.853 9.199 1.00 93.88 263 PRO A C 1
ATOM 2039 O O . PRO A 1 263 ? -21.577 -12.194 10.356 1.00 93.88 263 PRO A O 1
ATOM 2042 N N . GLU A 1 264 ? -20.184 -12.231 8.607 1.00 90.81 264 GLU A N 1
ATOM 2043 C CA . GLU A 1 264 ? -19.129 -13.037 9.225 1.00 90.81 264 GLU A CA 1
ATOM 2044 C C . GLU A 1 264 ? -18.536 -12.389 10.489 1.00 90.81 264 GLU A C 1
ATOM 2046 O O . GLU A 1 264 ? -18.076 -13.084 11.403 1.00 90.81 264 GLU A O 1
ATOM 2051 N N . ALA A 1 265 ? -18.602 -11.059 10.596 1.00 92.31 265 ALA A N 1
ATOM 2052 C CA . ALA A 1 265 ? -18.071 -10.314 11.727 1.00 92.31 265 ALA A CA 1
ATOM 2053 C C . ALA A 1 265 ? -18.925 -10.442 13.003 1.00 92.31 265 ALA A C 1
ATOM 2055 O O . ALA A 1 265 ? -18.436 -10.151 14.103 1.00 92.31 265 ALA A O 1
ATOM 2056 N N . ALA A 1 266 ? -20.174 -10.917 12.900 1.00 90.62 266 ALA A N 1
ATOM 2057 C CA . ALA A 1 266 ? -21.099 -11.047 14.029 1.00 90.62 266 ALA A CA 1
ATOM 2058 C C . ALA A 1 266 ? -20.544 -11.928 15.166 1.00 90.62 266 ALA A C 1
ATOM 2060 O O . ALA A 1 266 ? -20.807 -11.687 16.347 1.00 90.62 266 ALA A O 1
ATOM 2061 N N . HIS A 1 267 ? -19.731 -12.931 14.827 1.00 91.31 267 HIS A N 1
ATOM 2062 C CA . HIS A 1 267 ? -19.175 -13.890 15.784 1.00 91.31 267 HIS A CA 1
ATOM 2063 C C . HIS A 1 267 ? -17.891 -13.407 16.478 1.00 91.31 267 HIS A C 1
ATOM 2065 O O . HIS A 1 267 ? -17.425 -14.045 17.421 1.00 91.31 267 HIS A O 1
ATOM 2071 N N . LEU A 1 268 ? -17.326 -12.265 16.068 1.00 92.31 268 LEU A N 1
ATOM 2072 C CA . LEU A 1 268 ? -16.017 -11.784 16.533 1.00 92.31 268 LEU A CA 1
ATOM 2073 C C . LEU A 1 268 ? -16.055 -11.030 17.872 1.00 92.31 268 LEU A C 1
ATOM 2075 O O . LEU A 1 268 ? -15.042 -10.489 18.316 1.00 92.31 268 LEU A O 1
ATOM 2079 N N . GLY A 1 269 ? -17.216 -10.952 18.529 1.00 93.69 269 GLY A N 1
ATOM 2080 C CA . GLY A 1 269 ? -17.345 -10.270 19.820 1.00 93.69 269 GLY A CA 1
ATOM 2081 C C . GLY A 1 269 ? -17.123 -8.751 19.750 1.00 93.69 269 GLY A C 1
ATOM 2082 O O . GLY A 1 269 ? -16.779 -8.129 20.760 1.00 93.69 269 GLY A O 1
ATOM 2083 N N . LEU A 1 270 ? -17.350 -8.136 18.582 1.00 95.06 270 LEU A N 1
ATOM 2084 C CA . LEU A 1 270 ? -17.203 -6.692 18.360 1.00 95.06 270 LEU A CA 1
ATOM 2085 C C . LEU A 1 270 ? -17.981 -5.811 19.361 1.00 95.06 270 LEU A C 1
ATOM 2087 O O . LEU A 1 270 ? -17.401 -4.822 19.815 1.00 95.06 270 LEU A O 1
ATOM 2091 N N . PRO A 1 271 ? -19.219 -6.144 19.798 1.00 95.06 271 PRO A N 1
ATOM 2092 C CA . PRO A 1 271 ? -19.955 -5.293 20.740 1.00 95.06 271 PRO A CA 1
ATOM 2093 C C . PRO A 1 271 ? -19.214 -5.070 22.066 1.00 95.06 271 PRO A C 1
ATOM 2095 O O . PRO A 1 271 ? -19.149 -3.949 22.578 1.00 95.06 271 PRO A O 1
ATOM 2098 N N . ALA A 1 272 ? -18.603 -6.129 22.607 1.00 95.88 272 ALA A N 1
ATOM 2099 C CA . ALA A 1 272 ? -17.833 -6.051 23.845 1.00 95.88 272 ALA A CA 1
ATOM 2100 C C . ALA A 1 272 ? -16.556 -5.216 23.658 1.00 95.88 272 ALA A C 1
ATOM 2102 O O . ALA A 1 272 ? -16.229 -4.380 24.506 1.00 95.88 272 ALA A O 1
ATOM 2103 N N . LEU A 1 273 ? -15.869 -5.394 22.524 1.00 95.94 273 LEU A N 1
ATOM 2104 C CA . LEU A 1 273 ? -14.660 -4.642 22.190 1.00 95.94 273 LEU A CA 1
ATOM 2105 C C . LEU A 1 273 ? -14.933 -3.151 22.005 1.00 95.94 273 LEU A C 1
ATOM 2107 O O . LEU A 1 273 ? -14.178 -2.338 22.536 1.00 95.94 273 LEU A O 1
ATOM 2111 N N . VAL A 1 274 ? -16.021 -2.776 21.329 1.00 96.69 274 VAL A N 1
ATOM 2112 C CA . VAL A 1 274 ? -16.420 -1.368 21.165 1.00 96.69 274 VAL A CA 1
ATOM 2113 C C . VAL A 1 274 ? -16.709 -0.735 22.526 1.00 96.69 274 VAL A C 1
ATOM 2115 O O . VAL A 1 274 ? -16.180 0.334 22.836 1.00 96.69 274 VAL A O 1
ATOM 2118 N N . ALA A 1 275 ? -17.476 -1.407 23.391 1.00 96.12 275 ALA A N 1
ATOM 2119 C CA . ALA A 1 275 ? -17.764 -0.902 24.733 1.00 96.12 275 ALA A CA 1
ATOM 2120 C C . ALA A 1 275 ? -16.484 -0.702 25.565 1.00 96.12 275 ALA A C 1
ATOM 2122 O O . ALA A 1 275 ? -16.336 0.307 26.260 1.00 96.12 275 ALA A O 1
ATOM 2123 N N . GLN A 1 276 ? -15.535 -1.636 25.484 1.00 96.06 276 GLN A N 1
ATOM 2124 C CA . GLN A 1 276 ? -14.266 -1.533 26.197 1.00 96.06 276 GLN A CA 1
ATOM 2125 C C . GLN A 1 276 ? -13.349 -0.451 25.599 1.00 96.06 276 GLN A C 1
ATOM 2127 O O . GLN A 1 276 ? -12.738 0.300 26.355 1.00 96.06 276 GLN A O 1
ATOM 2132 N N . ALA A 1 277 ? -13.302 -0.306 24.272 1.00 96.31 277 ALA A N 1
ATOM 2133 C CA . ALA A 1 277 ? -12.557 0.746 23.579 1.00 96.31 277 ALA A CA 1
ATOM 2134 C C . ALA A 1 277 ? -13.071 2.153 23.929 1.00 96.31 277 ALA A C 1
ATOM 2136 O O . ALA A 1 277 ? -12.270 3.059 24.177 1.00 96.31 277 ALA A O 1
ATOM 2137 N N . ARG A 1 278 ? -14.397 2.323 24.034 1.00 96.00 278 ARG A N 1
ATOM 2138 C CA . ARG A 1 278 ? -15.030 3.563 24.513 1.00 96.00 278 ARG A CA 1
ATOM 2139 C C . ARG A 1 278 ? -14.631 3.881 25.956 1.00 96.00 278 ARG A C 1
ATOM 2141 O O . ARG A 1 278 ? -14.236 5.008 26.245 1.00 96.00 278 ARG A O 1
ATOM 2148 N N . ARG A 1 279 ? -14.651 2.881 26.848 1.00 95.25 279 ARG A N 1
ATOM 2149 C CA . ARG A 1 279 ? -14.193 3.032 28.245 1.00 95.25 279 ARG A CA 1
ATOM 2150 C C . ARG A 1 279 ? -12.705 3.375 28.338 1.00 95.25 279 ARG A C 1
ATOM 2152 O O . ARG A 1 279 ? -12.316 4.184 29.174 1.00 95.25 279 ARG A O 1
ATOM 2159 N N . GLU A 1 280 ? -11.854 2.767 27.512 1.00 95.06 280 GLU A N 1
ATOM 2160 C CA . GLU A 1 280 ? -10.423 3.100 27.464 1.00 95.06 280 GLU A CA 1
ATOM 2161 C C . GLU A 1 280 ? -10.204 4.552 27.024 1.00 95.06 280 GLU A C 1
ATOM 2163 O O . GLU A 1 280 ? -9.442 5.262 27.681 1.00 95.06 280 GLU A O 1
ATOM 2168 N N . LYS A 1 281 ? -10.934 5.018 25.997 1.00 93.38 281 LYS A N 1
ATOM 2169 C CA . LYS A 1 281 ? -10.888 6.415 25.537 1.00 93.38 281 LYS A CA 1
ATOM 2170 C C . LYS A 1 281 ? -11.319 7.387 26.635 1.00 93.38 281 LYS A C 1
ATOM 2172 O O . LYS A 1 281 ? -10.609 8.349 26.905 1.00 93.38 281 LYS A O 1
ATOM 2177 N N . SER A 1 282 ? -12.437 7.113 27.311 1.00 93.25 282 SER A N 1
ATOM 2178 C CA . SER A 1 282 ? -12.962 7.996 28.362 1.00 93.25 282 SER A CA 1
ATOM 2179 C C . SER A 1 282 ? -12.091 8.030 29.621 1.00 93.25 282 SER A C 1
ATOM 2181 O O . SER A 1 282 ? -12.120 9.007 30.360 1.00 93.25 282 SER A O 1
ATOM 2183 N N . THR A 1 283 ? -11.327 6.967 29.889 1.00 93.62 283 THR A N 1
ATOM 2184 C CA . THR A 1 283 ? -10.428 6.876 31.053 1.00 93.62 283 THR A CA 1
ATOM 2185 C C . THR A 1 283 ? -8.986 7.290 30.749 1.00 93.62 283 THR A C 1
ATOM 2187 O O . THR A 1 283 ? -8.146 7.221 31.643 1.00 93.62 283 THR A O 1
ATOM 2190 N N . GLY A 1 284 ? -8.681 7.698 29.510 1.00 91.50 284 GLY A N 1
ATOM 2191 C CA . GLY A 1 284 ? -7.333 8.098 29.093 1.00 91.50 284 GLY A CA 1
ATOM 2192 C C . GLY A 1 284 ? -6.297 6.970 29.162 1.00 91.50 284 GLY A C 1
ATOM 2193 O O . GLY A 1 284 ? -5.101 7.228 29.280 1.00 91.50 284 GLY A O 1
ATOM 2194 N N . LYS A 1 285 ? -6.739 5.707 29.137 1.00 90.94 285 LYS A N 1
ATOM 2195 C CA . LYS A 1 285 ? -5.846 4.543 29.194 1.00 90.94 285 LYS A CA 1
ATOM 2196 C C . LYS A 1 285 ? -5.150 4.322 27.847 1.00 90.94 285 LYS A C 1
ATOM 2198 O O . LYS A 1 285 ? -5.665 4.748 26.813 1.00 90.94 285 LYS A O 1
ATOM 2203 N N . PRO A 1 286 ? -4.010 3.603 27.821 1.00 93.06 286 PRO A N 1
ATOM 2204 C CA . PRO A 1 286 ? -3.387 3.201 26.566 1.00 93.06 286 PRO A CA 1
ATOM 2205 C C . PRO A 1 286 ? -4.388 2.462 25.654 1.00 93.06 286 PRO A C 1
ATOM 2207 O O . PRO A 1 286 ? -5.122 1.606 26.154 1.00 93.06 286 PRO A O 1
ATOM 2210 N N . PRO A 1 287 ? -4.405 2.737 24.334 1.00 94.25 287 PRO A N 1
ATOM 2211 C CA . PRO A 1 287 ? -5.464 2.300 23.417 1.00 94.25 287 PRO A CA 1
ATOM 2212 C C . PRO A 1 287 ? -5.301 0.832 22.989 1.00 94.25 287 PRO A C 1
ATOM 2214 O O . PRO A 1 287 ? -5.094 0.517 21.815 1.00 94.25 287 PRO A O 1
ATOM 2217 N N . LYS A 1 288 ? -5.345 -0.100 23.945 1.00 96.56 288 LYS A N 1
ATOM 2218 C CA . LYS A 1 288 ? -5.161 -1.533 23.683 1.00 96.56 288 LYS A CA 1
ATOM 2219 C C . LYS A 1 288 ? -6.354 -2.107 22.922 1.00 96.56 288 LYS A C 1
ATOM 2221 O O . LYS A 1 288 ? -6.155 -2.756 21.897 1.00 96.56 288 LYS A O 1
ATOM 2226 N N . GLN A 1 289 ? -7.572 -1.847 23.389 1.00 95.75 289 GLN A N 1
ATOM 2227 C CA . GLN A 1 289 ? -8.787 -2.330 22.736 1.00 95.75 289 GLN A CA 1
ATOM 2228 C C . GLN A 1 289 ? -9.022 -1.652 21.400 1.00 95.75 289 GLN A C 1
ATOM 2230 O O . GLN A 1 289 ? -9.467 -2.309 20.472 1.00 95.75 289 GLN A O 1
ATOM 2235 N N . GLN A 1 290 ? -8.676 -0.373 21.264 1.00 95.00 290 GLN A N 1
ATOM 2236 C CA . GLN A 1 290 ? -8.812 0.324 19.982 1.00 95.00 290 GLN A CA 1
ATOM 2237 C C . GLN A 1 290 ? -7.933 -0.320 18.900 1.00 95.00 290 GLN A C 1
ATOM 2239 O O . GLN A 1 290 ? -8.378 -0.508 17.770 1.00 95.00 290 GLN A O 1
ATOM 2244 N N . ARG A 1 291 ? -6.701 -0.718 19.252 1.00 96.94 291 ARG A N 1
ATOM 2245 C CA . ARG A 1 291 ? -5.807 -1.460 18.347 1.00 96.94 291 ARG A CA 1
ATOM 2246 C C . ARG A 1 291 ? -6.343 -2.852 18.025 1.00 96.94 291 ARG A C 1
ATOM 2248 O O . ARG A 1 291 ? -6.216 -3.290 16.888 1.00 96.94 291 ARG A O 1
ATOM 2255 N N . GLN A 1 292 ? -6.924 -3.546 19.004 1.00 96.88 292 GLN A N 1
ATOM 2256 C CA . GLN A 1 292 ? -7.534 -4.857 18.771 1.00 96.88 292 GLN A CA 1
ATOM 2257 C C . GLN A 1 292 ? -8.767 -4.755 17.865 1.00 96.88 292 GLN A C 1
ATOM 2259 O O . GLN A 1 292 ? -8.910 -5.558 16.950 1.00 96.88 292 GLN A O 1
ATOM 2264 N N . LEU A 1 293 ? -9.614 -3.748 18.087 1.00 97.06 293 LEU A N 1
ATOM 2265 C CA . LEU A 1 293 ? -10.778 -3.455 17.259 1.00 97.06 293 LEU A CA 1
ATOM 2266 C C . LEU A 1 293 ? -10.354 -3.178 15.814 1.00 97.06 293 LEU A C 1
ATOM 2268 O O . LEU A 1 293 ? -10.878 -3.811 14.910 1.00 97.06 293 LEU A O 1
ATOM 2272 N N . TYR A 1 294 ? -9.353 -2.314 15.604 1.00 97.81 294 TYR A N 1
ATOM 2273 C CA . TYR A 1 294 ? -8.792 -2.061 14.273 1.00 97.81 294 TYR A CA 1
ATOM 2274 C C . TYR A 1 294 ? -8.376 -3.347 13.559 1.00 97.81 294 TYR A C 1
ATOM 2276 O O . TYR A 1 294 ? -8.725 -3.526 12.402 1.00 97.81 294 TYR A O 1
ATOM 2284 N N . ARG A 1 295 ? -7.646 -4.240 14.242 1.00 97.31 295 ARG A N 1
ATOM 2285 C CA . ARG A 1 295 ? -7.178 -5.496 13.639 1.00 97.31 295 ARG A CA 1
ATOM 2286 C C . ARG A 1 295 ? -8.342 -6.349 13.159 1.00 97.31 295 ARG A C 1
ATOM 2288 O O . ARG A 1 295 ? -8.347 -6.727 12.003 1.00 97.31 295 ARG A O 1
ATOM 2295 N N . LEU A 1 296 ? -9.355 -6.567 13.999 1.00 96.88 296 LEU A N 1
ATOM 2296 C CA . LEU A 1 296 ? -10.515 -7.373 13.604 1.00 96.88 296 LEU A CA 1
ATOM 2297 C C . LEU A 1 296 ? -11.312 -6.735 12.460 1.00 96.88 296 LEU A C 1
ATOM 2299 O O . LEU A 1 296 ? -11.750 -7.441 11.557 1.00 96.88 296 LEU A O 1
ATOM 2303 N N . LEU A 1 297 ? -11.482 -5.410 12.473 1.00 96.94 297 LEU A N 1
ATOM 2304 C CA . LEU A 1 297 ? -12.137 -4.686 11.378 1.00 96.94 297 LEU A CA 1
ATOM 2305 C C . LEU A 1 297 ? -11.320 -4.762 10.082 1.00 96.94 297 LEU A C 1
ATOM 2307 O O . LEU A 1 297 ? -11.871 -4.927 9.005 1.00 96.94 297 LEU A O 1
ATOM 2311 N N . TYR A 1 298 ? -9.999 -4.650 10.171 1.00 97.69 298 TYR A N 1
ATOM 2312 C CA . TYR A 1 298 ? -9.124 -4.768 9.013 1.00 97.69 298 TYR A CA 1
ATOM 2313 C C . TYR A 1 298 ? -9.128 -6.195 8.454 1.00 97.69 298 TYR A C 1
ATOM 2315 O O . TYR A 1 298 ? -9.307 -6.370 7.255 1.00 97.69 298 TYR A O 1
ATOM 2323 N N . ASP A 1 299 ? -9.000 -7.207 9.313 1.00 96.56 299 ASP A N 1
ATOM 2324 C CA . ASP A 1 299 ? -8.965 -8.617 8.917 1.00 96.56 299 ASP A CA 1
ATOM 2325 C C . ASP A 1 299 ? -10.282 -9.046 8.250 1.00 96.56 299 ASP A C 1
ATOM 2327 O O . ASP A 1 299 ? -10.256 -9.731 7.233 1.00 96.56 299 ASP A O 1
ATOM 2331 N N . THR A 1 300 ? -11.431 -8.592 8.765 1.00 96.50 300 THR A N 1
ATOM 2332 C CA . THR A 1 300 ? -12.749 -8.834 8.141 1.00 96.50 300 THR A CA 1
ATOM 2333 C C . THR A 1 300 ? -12.869 -8.168 6.776 1.00 96.50 300 THR A C 1
ATOM 2335 O O . THR A 1 300 ? -13.259 -8.818 5.813 1.00 96.50 300 THR A O 1
ATOM 2338 N N . LEU A 1 301 ? -12.461 -6.902 6.651 1.00 96.31 301 LEU A N 1
ATOM 2339 C CA . LEU A 1 301 ? -12.480 -6.193 5.370 1.00 96.31 301 LEU A CA 1
ATOM 2340 C C . LEU A 1 301 ? -11.529 -6.816 4.336 1.00 96.31 301 LEU A C 1
ATOM 2342 O O . LEU A 1 301 ? -11.844 -6.848 3.147 1.00 96.31 301 LEU A O 1
ATOM 2346 N N . VAL A 1 302 ? -10.370 -7.312 4.775 1.00 95.56 302 VAL A N 1
ATOM 2347 C CA . VAL A 1 302 ? -9.436 -8.056 3.920 1.00 95.56 302 VAL A CA 1
ATOM 2348 C C . VAL A 1 302 ? -10.049 -9.382 3.488 1.00 95.56 302 VAL A C 1
ATOM 2350 O O . VAL A 1 302 ? -9.991 -9.702 2.304 1.00 95.56 302 VAL A O 1
ATOM 2353 N N . GLN A 1 303 ? -10.662 -10.130 4.408 1.00 94.12 303 GLN A N 1
ATOM 2354 C CA . GLN A 1 303 ? -11.314 -11.396 4.081 1.00 94.12 303 GLN A CA 1
ATOM 2355 C C . GLN A 1 303 ? -12.448 -11.190 3.072 1.00 94.12 303 GLN A C 1
ATOM 2357 O O . GLN A 1 303 ? -12.466 -11.860 2.047 1.00 94.12 303 GLN A O 1
ATOM 2362 N N . ALA A 1 304 ? -13.302 -10.186 3.280 1.00 93.62 304 ALA A N 1
ATOM 2363 C CA . ALA A 1 304 ? -14.364 -9.835 2.342 1.00 93.62 304 ALA A CA 1
ATOM 2364 C C . ALA A 1 304 ? -13.825 -9.457 0.946 1.00 93.62 304 ALA A C 1
ATOM 2366 O O . ALA A 1 304 ? -14.435 -9.790 -0.068 1.00 93.62 304 ALA A O 1
ATOM 2367 N N . MET A 1 305 ? -12.668 -8.785 0.867 1.00 93.31 305 MET A N 1
ATOM 2368 C CA . MET A 1 305 ? -12.006 -8.488 -0.412 1.00 93.31 305 MET A CA 1
ATOM 2369 C C . MET A 1 305 ? -11.475 -9.756 -1.098 1.00 93.31 305 MET A C 1
ATOM 2371 O O . MET A 1 305 ? -11.606 -9.896 -2.315 1.00 93.31 305 MET A O 1
ATOM 2375 N N . ILE A 1 306 ? -10.902 -10.688 -0.333 1.00 92.31 306 ILE A N 1
ATOM 2376 C CA . ILE A 1 306 ? -10.443 -11.985 -0.849 1.00 92.31 306 ILE A CA 1
ATOM 2377 C C . ILE A 1 306 ? -11.634 -12.796 -1.369 1.00 92.31 306 ILE A C 1
ATOM 2379 O O . ILE A 1 306 ? -11.589 -13.282 -2.494 1.00 92.31 306 ILE A O 1
ATOM 2383 N N . ASP A 1 307 ? -12.719 -12.879 -0.604 1.00 91.00 307 ASP A N 1
ATOM 2384 C CA . ASP A 1 307 ? -13.919 -13.628 -0.982 1.00 91.00 307 ASP A CA 1
ATOM 2385 C C . ASP A 1 307 ? -14.591 -13.035 -2.233 1.00 91.00 307 ASP A C 1
ATOM 2387 O O . ASP A 1 307 ? -15.068 -13.774 -3.091 1.00 91.00 307 ASP A O 1
ATOM 2391 N N . ALA A 1 308 ? -14.558 -11.708 -2.398 1.00 88.38 308 ALA A N 1
ATOM 2392 C CA . ALA A 1 308 ? -15.069 -11.031 -3.591 1.00 88.38 308 ALA A CA 1
ATOM 2393 C C . ALA A 1 308 ? -14.196 -11.228 -4.845 1.00 88.38 308 ALA A C 1
ATOM 2395 O O . ALA A 1 308 ? -14.692 -11.087 -5.961 1.00 88.38 308 ALA A O 1
ATOM 2396 N N . THR A 1 309 ? -12.900 -11.508 -4.680 1.00 84.88 309 THR A N 1
ATOM 2397 C CA . THR A 1 309 ? -11.946 -11.682 -5.794 1.00 84.88 309 THR A CA 1
ATOM 2398 C C . THR A 1 309 ? -11.659 -13.147 -6.127 1.00 84.88 309 THR A C 1
ATOM 2400 O O . THR A 1 309 ? -11.160 -13.430 -7.214 1.00 84.88 309 THR A O 1
ATOM 2403 N N . GLY A 1 310 ? -11.956 -14.069 -5.207 1.00 67.38 310 GLY A N 1
ATOM 2404 C CA . GLY A 1 310 ? -11.695 -15.506 -5.320 1.00 67.38 310 GLY A CA 1
ATOM 2405 C C . GLY A 1 310 ? -12.921 -16.376 -5.619 1.00 67.38 310 GLY A C 1
ATOM 2406 O O . GLY A 1 310 ? -12.812 -17.596 -5.484 1.00 67.38 310 GLY A O 1
ATOM 2407 N N . GLY A 1 311 ? -14.058 -15.772 -5.981 1.00 47.25 311 GLY A N 1
ATOM 2408 C CA . GLY A 1 311 ? -15.302 -16.451 -6.375 1.00 47.25 311 GLY A CA 1
ATOM 2409 C C . GLY A 1 311 ? -15.482 -16.603 -7.880 1.00 47.25 311 GLY A C 1
ATOM 2410 O O . GLY A 1 311 ? -15.042 -15.701 -8.627 1.00 47.25 311 GLY A O 1
#

Mean predicted aligned error: 21.37 Å

Radius of gyration: 42.99 Å; Cα contacts (8 Å, |Δi|>4): 108; chains: 1; bounding box: 124×96×108 Å

Foldseek 3Di:
DDDDDDDDDDDDDDDDDDDDDDDDDDDDDDDDDDDDDDDDDDDDDDDDDDPDDDDDPDDDDDDDPDDPPDDDDDDDDDDDDDDDDDDDDDDDDDDDDDDDDDDDDPPPDDDDDDDDDDDDDDDDDDDDDDDDDDDDDDDDPPPPVPPDDDPVVVVVVLVVLLVLLVVLLVDDPVLNVQQDDDPVLNVLSVVLNVDPDPVVNVVSSVVNSVVSVVDDCPSRVVSVVVVVVVVVVLVVLLVVLVCVLVCLLVVVDDPVVVCVVQVVLPPVCLVVLSVVQNVCVVVVHDRPSSVVSSVSSSVSSVVVVCVVVVD

pLDDT: mean 71.85, std 22.34, range [33.53, 98.0]

Solvent-accessible surface area (backbone atoms only — not comparable to full-atom values): 21256 Å² total; per-residue (Å²): 139,86,87,86,80,88,84,86,86,80,90,81,82,86,86,86,77,90,78,82,85,84,81,78,88,78,89,73,84,80,83,82,80,87,75,91,75,87,78,82,80,81,80,87,75,84,87,74,89,78,84,74,84,79,82,79,80,82,76,80,84,82,78,82,88,86,69,100,82,74,82,92,81,87,92,80,89,82,92,78,86,84,80,91,79,77,92,74,84,77,80,76,84,80,77,84,78,84,78,82,76,84,84,77,80,84,84,85,80,82,78,88,80,83,89,75,86,89,86,87,81,90,80,88,82,89,82,88,81,83,90,80,89,84,82,85,81,81,87,72,88,66,61,88,79,77,59,81,71,52,76,67,53,52,52,50,52,52,52,50,44,37,50,50,48,56,47,60,54,69,48,55,68,81,57,52,76,69,45,71,67,57,68,72,57,50,53,52,40,55,50,42,68,67,48,84,48,69,70,58,31,54,54,43,52,52,50,45,38,52,53,50,72,78,50,83,53,64,63,40,52,51,47,51,48,54,54,49,50,55,51,51,52,51,52,52,45,52,51,50,20,51,52,50,45,53,24,47,52,74,60,81,38,61,70,62,61,52,30,71,78,35,63,82,54,66,80,70,52,52,72,62,42,43,56,50,26,35,50,29,62,78,68,72,47,80,66,58,44,50,54,52,48,33,49,56,46,35,53,50,55,50,48,55,51,47,57,71,71,74,110

Nearest PDB structures (foldseek):
  2p0t-assembly1_A  TM=8.628E-01  e=1.188E-06  Pseudomonas syringae pv. tomato str. DC3000
  7bl5-assembly1_8  TM=5.168E-01  e=1.018E-06  Escherichia coli str. K-12 substr. MG1655

Secondary structure (DSSP, 8-state):
--------------------------------------------PPPP----------PPPPPPS--TT-----------PPP-----PPPPPPPPPPPPPP-----------------------------------------TTSSPPPHHHHHHHHHHHHHHHHHHHHS-HHHHTTS---HHHHHHHHHHHH---HHHHHHHHHHHHHHTTTS--HHHHHHHHHHHHHHHHHHHHHHHHHHHHHHHHHTSS-HHHHHHH-GGGGGGTHHHHHHHHHHHHHTT---HHHHHHHHHHHHHHHHHHHHHH--

InterPro domains:
  IPR006839 Dual-action ribosomal maturation protein DarP [MF_00765] (142-302)
  IPR006839 Dual-action ribosomal maturation protein DarP [NF003593] (150-297)
  IPR006839 Dual-action ribosomal maturation protein DarP [PF04751] (148-297)
  IPR006839 Dual-action ribosomal maturation protein DarP [PTHR38101] (150-299)
  IPR006839 Dual-action ribosomal maturation protein DarP [cd16331] (148-299)
  IPR023153 Dual-action ribosomal maturation protein DarP superfamily [G3DSA:1.10.60.30] (158-232)
  IPR023153 Dual-action ribosomal maturation protein DarP superfamily [G3DSA:1.10.60.30] (236-303)
  IPR023153 Dual-action ribosomal maturation protein DarP superfamily [SSF158710] (158-300)

Sequence (311 aa):
MRKGSEPRRRGSKPMRRESEPTQQETGIQQVSYSSRATCHHPQRLPATPRTRSVSWTHSPPRCPPNNPWADPVHCTGKAGRPVWQGNASLPPPSQSMPHPAPHFQDDASDLHAAPTMDDATSGSDAALGMGDAMPGNDATAGRADDAPPSKTRRKQQMHALQALGERLVKLPASQLERVPMPEELAQAVHEARRIKSHEGLRRQMQYIGKIMRNIDASAIEQALAIDEERHQSAIHLMHRAERWRDGLIDGSLSLTDFIDEHPEAAHLGLPALVAQARREKSTGKPPKQQRQLYRLLYDTLVQAMIDATGG